Protein AF-A0A923XQQ5-F1 (afdb_monomer)

Foldseek 3Di:
DDDDDDDDDDDDDDDPPPPPPVPPPPCPDDPFDAKFWPDWDKPDPDPAWLFDKIKIFTDIAGPVRADKWKAKDKPAFDWPDGTDRMIITHQADPVRHGNAAKMKIKMWIGSLQWIAMWIWIWGHDPTGIDTDPTDRPRDIDNDGDPDPDDDDPPDPDPDDDDDDDDDDDDDDDDDDDDDDDDDDDDDDDDDDDDDDDDDDDDDDDDDDDDDDDDDDDDDDDDD

Secondary structure (DSSP, 8-state):
----------------------------PPPP---EEEEEEEE--SS-BTTPPEEEEEEEE-TT-PPPEEEEEESSSEES-S-SSEEEEESB-TTS-B--EEEEEEEEEESSS-EEEEEEEEEE-SSBEEEPPPEEEEEEE------------------------PPP-----PPPP-PPPP----PPPPP------PPPP----------------------

Sequence (223 aa):
MIKKLSASVLLLVSSISLFSCDAVRETFGVANRAPVIASFDYNPKSGITKNDIITFSVVATDPEGKALQYNWASTRGLLTGNTGSTVSWRPTKNDNSLDLGLSNISVIVSDGVMTSTASVNILVNTDNISISPLVTNPSPSTSPIISIFTSPTPVAIISASSTPVATPTASPTSLPTVTPTPTVSLIPTPSATPTVSISPSSSPTPSASPSSSPSPAVITTHQ

Mean predicted aligned error: 20.58 Å

pLDDT: mean 71.08, std 22.34, range [36.72, 98.38]

Nearest PDB structures (foldseek):
  6jcs-assembly1_R  TM=4.637E-01  e=8.4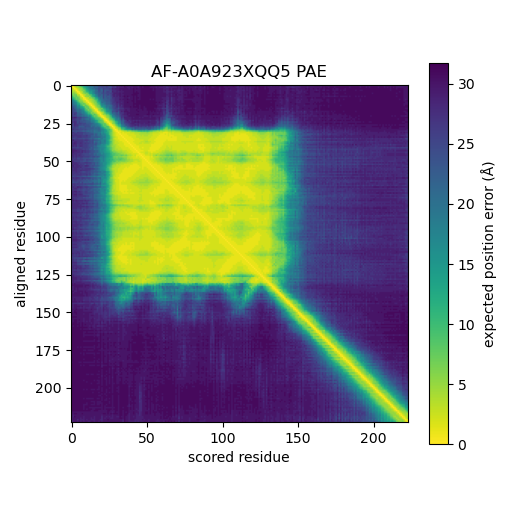62E-02  Homo sapiens
  4pn1-assembly3_A  TM=1.988E-01  e=6.438E+00  Schizosaccharomyces pombe

Solvent-accessible surface area (backbone atoms only — not comparable to full-atom values): 15312 Å² total; per-residue (Å²): 138,88,83,89,83,85,89,85,90,83,90,81,82,86,78,85,77,68,78,69,74,79,67,78,72,74,73,74,69,76,76,88,67,44,33,44,74,79,44,78,51,64,39,74,88,66,91,48,38,58,84,46,68,39,37,38,38,51,44,69,49,38,88,86,67,52,68,75,46,41,44,47,49,54,79,49,36,40,62,80,57,40,52,60,57,53,42,41,36,33,46,25,47,96,86,68,46,78,44,75,39,83,23,46,42,35,37,40,36,26,55,86,74,37,26,24,45,40,40,36,46,34,40,33,47,95,62,38,48,48,70,52,81,74,49,73,48,91,60,67,50,85,69,80,80,80,84,80,83,71,80,85,71,84,76,85,75,87,74,88,85,81,83,90,77,91,79,85,80,91,79,87,82,82,78,83,79,81,75,83,77,85,80,80,80,81,76,83,75,84,80,80,77,85,78,84,80,83,80,88,86,80,87,87,83,90,84,88,79,91,82,90,80,92,83,89,81,90,83,90,80,89,132

Structure (mmCIF, N/CA/C/O backbone):
data_AF-A0A923XQQ5-F1
#
_entry.id   AF-A0A923XQQ5-F1
#
loop_
_atom_site.group_PDB
_atom_site.id
_atom_site.type_symbol
_atom_site.label_atom_id
_atom_site.label_alt_id
_atom_site.label_comp_id
_atom_site.label_asym_id
_atom_site.label_entity_id
_atom_site.label_seq_id
_atom_site.pdbx_PDB_ins_code
_atom_site.Cartn_x
_atom_site.Cartn_y
_atom_site.Cartn_z
_atom_site.occupancy
_atom_site.B_iso_or_equiv
_atom_site.auth_seq_id
_atom_site.auth_comp_id
_atom_site.auth_asym_id
_atom_site.auth_atom_id
_atom_site.pdbx_PDB_model_num
ATOM 1 N N . MET A 1 1 ? -34.559 9.036 94.769 1.00 39.94 1 MET A N 1
ATOM 2 C CA . MET A 1 1 ? -33.197 9.590 94.943 1.00 39.94 1 MET A CA 1
ATOM 3 C C . MET A 1 1 ? -32.541 9.710 93.577 1.00 39.94 1 MET A C 1
ATOM 5 O O . MET A 1 1 ? -32.365 8.703 92.911 1.00 39.94 1 MET A O 1
ATOM 9 N N . ILE A 1 2 ? -32.249 10.937 93.150 1.00 39.47 2 ILE A N 1
ATOM 10 C CA . ILE A 1 2 ? -31.528 11.274 91.914 1.00 39.47 2 ILE A CA 1
ATOM 11 C C . ILE A 1 2 ? -30.052 11.470 92.281 1.00 39.47 2 ILE A C 1
ATOM 13 O O . ILE A 1 2 ? -29.777 12.195 93.236 1.00 39.47 2 ILE A O 1
ATOM 17 N N . LYS A 1 3 ? -29.112 10.917 91.505 1.00 41.59 3 LYS A N 1
ATOM 18 C CA . LYS A 1 3 ? -27.771 11.505 91.336 1.00 41.59 3 LYS A CA 1
ATOM 19 C C . LYS A 1 3 ? -27.380 11.479 89.855 1.00 41.59 3 LYS A C 1
ATOM 21 O O . LYS A 1 3 ? -27.207 10.422 89.262 1.00 41.59 3 LYS A O 1
ATOM 26 N N . LYS A 1 4 ? -27.298 12.684 89.286 1.00 43.72 4 LYS A N 1
ATOM 27 C CA . LYS A 1 4 ? -26.642 13.049 88.019 1.00 43.72 4 LYS A CA 1
ATOM 28 C C . LYS A 1 4 ? -25.121 13.127 88.226 1.00 43.72 4 LYS A C 1
ATOM 30 O O . LYS A 1 4 ? -24.721 13.486 89.329 1.00 43.72 4 LYS A O 1
ATOM 35 N N . LEU A 1 5 ? -24.345 12.904 87.153 1.00 45.25 5 LEU A N 1
ATOM 36 C CA . LEU A 1 5 ? -23.166 13.669 86.653 1.00 45.25 5 LEU A CA 1
ATOM 37 C C . LEU A 1 5 ? -22.464 12.803 85.568 1.00 45.25 5 LEU A C 1
ATOM 39 O O . LEU A 1 5 ? -22.038 11.699 85.872 1.00 45.25 5 LEU A O 1
ATOM 43 N N . SER A 1 6 ? -22.609 13.097 84.263 1.00 42.50 6 SER A N 1
ATOM 44 C CA . SER A 1 6 ? -21.807 14.014 83.405 1.00 42.50 6 SER A CA 1
ATOM 45 C C . SER A 1 6 ? -20.423 13.431 83.040 1.00 42.50 6 SER A C 1
ATOM 47 O O . SER A 1 6 ? -19.569 13.339 83.906 1.00 42.50 6 SER A O 1
ATOM 49 N N . ALA A 1 7 ? -20.236 12.823 81.860 1.00 39.28 7 ALA A N 1
ATOM 50 C CA . ALA A 1 7 ? -19.858 13.383 80.542 1.00 39.28 7 ALA A CA 1
ATOM 51 C C . ALA A 1 7 ? -18.341 13.272 80.253 1.00 39.28 7 ALA A C 1
ATOM 53 O O . ALA A 1 7 ? -17.514 13.816 80.977 1.00 39.28 7 ALA A O 1
ATOM 54 N N . SER A 1 8 ? -17.974 12.604 79.156 1.00 41.47 8 SER A N 1
ATOM 55 C CA . SER A 1 8 ? -16.702 12.820 78.458 1.00 41.47 8 SER A CA 1
ATOM 56 C C . SER A 1 8 ? -16.907 12.588 76.966 1.00 41.47 8 SER A C 1
ATOM 58 O O . SER A 1 8 ? -17.281 11.506 76.527 1.00 41.47 8 SER A O 1
ATOM 60 N N . VAL A 1 9 ? -16.723 13.671 76.220 1.00 46.94 9 VAL A N 1
ATOM 61 C CA . VAL A 1 9 ? -16.723 13.750 74.762 1.00 46.94 9 VAL A CA 1
ATOM 62 C C . VAL A 1 9 ? -15.305 13.429 74.292 1.00 46.94 9 VAL A C 1
ATOM 64 O O . VAL A 1 9 ? -14.366 14.087 74.731 1.00 46.94 9 VAL A O 1
ATOM 67 N N . LEU A 1 10 ? -15.144 12.474 73.376 1.00 45.06 10 LEU A N 1
ATOM 68 C CA . LEU A 1 10 ? -13.973 12.410 72.500 1.00 45.06 10 LEU A CA 1
ATOM 69 C C . LEU A 1 10 ? -14.448 12.077 71.081 1.00 45.06 10 LEU A C 1
ATOM 71 O O . LEU A 1 10 ? -15.127 11.081 70.851 1.00 45.06 10 LEU A O 1
ATOM 75 N N . LEU A 1 11 ? -14.147 12.984 70.159 1.00 48.09 11 LEU A N 1
ATOM 76 C CA . LEU A 1 11 ? -14.603 13.019 68.776 1.00 48.09 11 LEU A CA 1
ATOM 77 C C . LEU A 1 11 ? -13.569 12.297 67.901 1.00 48.09 11 LEU A C 1
ATOM 79 O O . LEU A 1 11 ? -12.404 12.687 67.899 1.00 48.09 11 LEU A O 1
ATOM 83 N N . LEU A 1 12 ? -13.982 11.273 67.149 1.00 48.09 12 LEU A N 1
ATOM 84 C CA . LEU A 1 12 ? -13.199 10.728 66.039 1.00 48.09 12 LEU A CA 1
ATOM 85 C C . LEU A 1 12 ? -14.106 10.512 64.826 1.00 48.09 12 LEU A C 1
ATOM 87 O O . LEU A 1 12 ? -15.221 10.005 64.902 1.00 48.09 12 LEU A O 1
ATOM 91 N N . VAL A 1 13 ? -13.596 11.050 63.734 1.00 48.22 13 VAL A N 1
ATOM 92 C CA . VAL A 1 13 ? -14.207 11.366 62.453 1.00 48.22 13 VAL A CA 1
ATOM 93 C C . VAL A 1 13 ? -14.484 10.113 61.619 1.00 48.22 13 VAL A C 1
ATOM 95 O O . VAL A 1 13 ? -13.747 9.138 61.688 1.00 48.22 13 VAL A O 1
ATOM 98 N N . SER A 1 14 ? -15.451 10.247 60.708 1.00 46.50 14 SER A N 1
ATOM 99 C CA . SER A 1 14 ? -15.509 9.550 59.417 1.00 46.50 14 SER A CA 1
ATOM 100 C C . SER A 1 14 ? -15.831 8.052 59.416 1.00 46.50 14 SER A C 1
ATOM 102 O O . SER A 1 14 ? -14.956 7.194 59.454 1.00 46.50 14 SER A O 1
ATOM 104 N N . SER A 1 15 ? -17.097 7.744 59.148 1.00 51.66 15 SER A N 1
ATOM 105 C CA . SER A 1 15 ? -17.469 6.653 58.241 1.00 51.66 15 SER A CA 1
ATOM 106 C C . SER A 1 15 ? -18.822 6.983 57.636 1.00 51.66 15 SER A C 1
ATOM 108 O O . SER A 1 15 ? -19.873 6.549 58.099 1.00 51.66 15 SER A O 1
ATOM 110 N N . ILE A 1 16 ? -18.773 7.822 56.610 1.00 52.34 16 ILE A N 1
ATOM 111 C CA . ILE A 1 16 ? -19.819 7.943 55.608 1.00 52.34 16 ILE A CA 1
ATOM 112 C C . ILE A 1 16 ? -20.128 6.518 55.113 1.00 52.34 16 ILE A C 1
ATOM 114 O O . ILE A 1 16 ? -19.408 5.980 54.278 1.00 52.34 16 ILE A O 1
ATOM 118 N N . SER A 1 17 ? -21.181 5.882 55.628 1.00 53.16 17 SER A N 1
ATOM 119 C CA . SER A 1 17 ? -21.870 4.852 54.851 1.00 53.16 17 SER A CA 1
ATOM 120 C C . SER A 1 17 ? -22.719 5.601 53.842 1.00 53.16 17 SER A C 1
ATOM 122 O O . SER A 1 17 ? -23.917 5.808 54.027 1.00 53.16 17 SER A O 1
ATOM 124 N N . LEU A 1 18 ? -22.056 6.055 52.773 1.00 50.12 18 LEU A N 1
ATOM 125 C CA . LEU A 1 18 ? -22.719 6.136 51.486 1.00 50.12 18 LEU A CA 1
ATOM 126 C C . LEU A 1 18 ? -23.266 4.731 51.284 1.00 50.12 18 LEU A C 1
ATOM 128 O O . LEU A 1 18 ? -22.510 3.787 51.062 1.00 50.12 18 LEU A O 1
ATOM 132 N N . PHE A 1 19 ? -24.580 4.589 51.426 1.00 54.19 19 PHE A N 1
ATOM 133 C CA . PHE A 1 19 ? -25.292 3.603 50.647 1.00 54.19 19 PHE A CA 1
ATOM 134 C C . PHE A 1 19 ? -24.893 3.908 49.208 1.00 54.19 19 PHE A C 1
ATOM 136 O O . PHE A 1 19 ? -25.449 4.805 48.574 1.00 54.19 19 PHE A O 1
ATOM 143 N N . SER A 1 20 ? -23.835 3.247 48.736 1.00 52.62 20 SER A N 1
ATOM 144 C CA . SER A 1 20 ? -23.596 3.124 47.318 1.00 52.62 20 SER A CA 1
ATOM 145 C C . SER A 1 20 ? -24.893 2.541 46.801 1.00 52.62 20 SER A C 1
ATOM 147 O O . SER A 1 20 ? -25.251 1.409 47.120 1.00 52.62 20 SER A O 1
ATOM 149 N N . CYS A 1 21 ? -25.648 3.375 46.092 1.00 51.75 21 CYS A N 1
ATOM 150 C CA . CYS A 1 21 ? -26.565 2.896 45.090 1.00 51.75 21 CYS A CA 1
ATOM 151 C C . CYS A 1 21 ? -25.700 1.975 44.237 1.00 51.75 21 CYS A C 1
ATOM 153 O O . CYS A 1 21 ? -24.852 2.457 43.483 1.00 51.75 21 CYS A O 1
ATOM 155 N N . ASP A 1 22 ? -25.806 0.668 44.468 1.00 58.47 22 ASP A N 1
ATOM 156 C CA . ASP A 1 22 ? -25.251 -0.333 43.578 1.00 58.47 22 ASP A CA 1
ATOM 157 C C . ASP A 1 22 ? -26.113 -0.248 42.323 1.00 58.47 22 ASP A C 1
ATOM 159 O O . ASP A 1 22 ? -27.068 -0.992 42.104 1.00 58.47 22 ASP A O 1
ATOM 163 N N . ALA A 1 23 ? -25.871 0.822 41.567 1.00 55.72 23 ALA A N 1
ATOM 164 C CA . ALA A 1 23 ? -26.359 0.976 40.232 1.00 55.72 23 ALA A CA 1
ATOM 165 C C . ALA A 1 23 ? -25.689 -0.164 39.490 1.00 55.72 23 ALA A C 1
ATOM 167 O O . ALA A 1 23 ? -24.501 -0.085 39.169 1.00 55.72 23 ALA A O 1
ATOM 168 N N . VAL A 1 24 ? -26.458 -1.231 39.278 1.00 50.41 24 VAL A N 1
ATOM 169 C CA . VAL A 1 24 ? -26.181 -2.247 38.276 1.00 50.41 24 VAL A CA 1
ATOM 170 C C . VAL A 1 24 ? -25.837 -1.469 37.015 1.00 50.41 24 VAL A C 1
ATOM 172 O O . VAL A 1 24 ? -26.706 -0.929 36.328 1.00 50.41 24 VAL A O 1
ATOM 175 N N . ARG A 1 25 ? -24.538 -1.305 36.762 1.00 51.34 25 ARG A N 1
ATOM 176 C CA . ARG A 1 25 ? -24.034 -0.812 35.495 1.00 51.34 25 ARG A CA 1
ATOM 177 C C . ARG A 1 25 ? -24.288 -1.957 34.535 1.00 51.34 25 ARG A C 1
ATOM 179 O O . ARG A 1 25 ? -23.404 -2.773 34.291 1.00 51.34 25 ARG A O 1
ATOM 186 N N . GLU A 1 26 ? -25.516 -2.020 34.027 1.00 49.31 26 GLU A N 1
ATOM 187 C CA . GLU A 1 26 ? -25.795 -2.544 32.698 1.00 49.31 26 GLU A CA 1
ATOM 188 C C . GLU A 1 26 ? -24.743 -1.897 31.808 1.00 49.31 26 GLU A C 1
ATOM 190 O O . GLU A 1 26 ? -24.802 -0.707 31.483 1.00 49.31 26 GLU A O 1
ATOM 195 N N . THR A 1 27 ? -23.673 -2.644 31.549 1.00 51.94 27 THR A N 1
ATOM 196 C CA . THR A 1 27 ? -22.639 -2.201 30.637 1.00 51.94 27 THR A CA 1
ATOM 197 C C . THR A 1 27 ? -23.303 -2.377 29.291 1.00 51.94 27 THR A C 1
ATOM 199 O O . THR A 1 27 ? -23.175 -3.426 28.670 1.00 51.94 27 THR A O 1
ATOM 202 N N . PHE A 1 28 ? -24.100 -1.387 28.884 1.00 56.47 28 PHE A N 1
ATOM 203 C CA . PHE A 1 28 ? -24.438 -1.201 27.487 1.00 56.47 28 PHE A CA 1
ATOM 204 C C . PHE A 1 28 ? -23.087 -1.156 26.786 1.00 56.47 28 PHE A C 1
ATOM 206 O O . PHE A 1 28 ? -22.363 -0.164 26.883 1.00 56.47 28 PHE A O 1
ATOM 213 N N . GLY A 1 29 ? -22.685 -2.299 26.227 1.00 67.75 29 GLY A N 1
ATOM 214 C CA . GLY A 1 29 ? -21.412 -2.430 25.549 1.00 67.75 29 GLY A CA 1
ATOM 215 C C . GLY A 1 29 ? -21.363 -1.320 24.519 1.00 67.75 29 GLY A C 1
ATOM 216 O O . GLY A 1 29 ? -22.320 -1.140 23.764 1.00 67.75 29 GLY A O 1
ATOM 217 N N . VAL A 1 30 ? -20.295 -0.524 24.537 1.00 79.25 30 VAL A N 1
ATOM 218 C CA . VAL A 1 30 ? -20.071 0.438 23.463 1.00 79.25 30 VAL A CA 1
ATOM 219 C C . VAL A 1 30 ? -20.138 -0.360 22.165 1.00 79.25 30 VAL A C 1
ATOM 221 O O . VAL A 1 30 ? -19.444 -1.368 22.027 1.00 79.25 30 VAL A O 1
ATOM 224 N N . ALA A 1 31 ? -21.043 0.033 21.267 1.00 89.12 31 ALA A N 1
ATOM 225 C CA . ALA A 1 31 ? -21.184 -0.639 19.987 1.00 89.12 31 ALA A CA 1
ATOM 226 C C . ALA A 1 31 ? -19.829 -0.616 19.274 1.00 89.12 31 ALA A C 1
ATOM 228 O O . ALA A 1 31 ? -19.208 0.446 19.181 1.00 89.12 31 ALA A O 1
ATOM 229 N N . ASN A 1 32 ? -19.392 -1.786 18.803 1.00 91.00 32 ASN A N 1
ATOM 230 C CA . ASN A 1 32 ? -18.121 -1.939 18.106 1.00 91.00 32 ASN A CA 1
ATOM 231 C C . ASN A 1 32 ? -18.058 -0.980 16.913 1.00 91.00 32 ASN A C 1
ATOM 233 O O . ASN A 1 32 ? -19.039 -0.863 16.170 1.00 91.00 32 ASN A O 1
ATOM 237 N N . ARG A 1 33 ? -16.924 -0.305 16.725 1.00 93.00 33 ARG A N 1
ATOM 238 C CA . ARG A 1 33 ? -16.688 0.565 15.571 1.00 93.00 33 ARG A CA 1
ATOM 239 C C . ARG A 1 33 ? -15.630 -0.053 14.672 1.00 93.00 33 ARG A C 1
ATOM 241 O O . ARG A 1 33 ? -14.788 -0.806 15.122 1.00 93.00 33 ARG A O 1
ATOM 248 N N . ALA A 1 34 ? -15.679 0.282 13.385 1.00 93.12 34 ALA A N 1
ATOM 249 C CA . ALA A 1 34 ? -14.652 -0.171 12.462 1.00 93.12 34 ALA A CA 1
ATOM 250 C C . ALA A 1 34 ? -13.280 0.432 12.818 1.00 93.12 34 ALA A C 1
ATOM 252 O O . ALA A 1 34 ? -13.223 1.581 13.280 1.00 93.12 34 ALA A O 1
ATOM 253 N N . PRO A 1 35 ? -12.181 -0.275 12.496 1.00 96.12 35 PRO A N 1
ATOM 254 C CA . PRO A 1 35 ? -10.840 0.288 12.563 1.00 96.12 35 PRO A CA 1
ATOM 255 C C . PRO A 1 35 ? -10.720 1.597 11.778 1.00 96.12 35 PRO A C 1
ATOM 257 O O . PRO A 1 35 ? -11.326 1.759 10.722 1.00 96.12 35 PRO A O 1
ATOM 260 N N . VAL A 1 36 ? -9.886 2.524 12.229 1.00 94.88 36 VAL A N 1
ATOM 261 C CA . VAL A 1 36 ? -9.609 3.794 11.554 1.00 94.88 36 VAL A CA 1
ATOM 262 C C . VAL A 1 36 ? -8.230 3.728 10.914 1.00 94.88 36 VAL A C 1
ATOM 264 O O . VAL A 1 36 ? -7.230 3.571 11.609 1.00 94.88 36 VAL A O 1
ATOM 267 N N . ILE A 1 37 ? -8.162 3.875 9.590 1.00 94.50 37 ILE A N 1
ATOM 268 C CA . ILE A 1 37 ? -6.893 4.004 8.861 1.00 94.50 37 ILE A CA 1
ATOM 269 C C . ILE A 1 37 ? -6.452 5.470 8.929 1.00 94.50 37 ILE A C 1
ATOM 271 O O . ILE A 1 37 ? -7.033 6.329 8.269 1.00 94.50 37 ILE A O 1
ATOM 275 N N . ALA A 1 38 ? -5.432 5.751 9.737 1.00 92.31 38 ALA A N 1
ATOM 276 C CA . ALA A 1 38 ? -4.858 7.084 9.907 1.00 92.31 38 ALA A CA 1
ATOM 277 C C . ALA A 1 38 ? -3.932 7.468 8.744 1.00 92.31 38 ALA A C 1
ATOM 279 O O . ALA A 1 38 ? -3.897 8.628 8.338 1.00 92.31 38 ALA A O 1
ATOM 280 N N . SER A 1 39 ? -3.193 6.503 8.190 1.00 92.19 39 SER A N 1
ATOM 281 C CA . SER A 1 39 ? -2.410 6.711 6.973 1.00 92.19 39 SER A CA 1
ATOM 282 C C . SER A 1 39 ? -2.300 5.441 6.137 1.00 92.19 39 SER A C 1
ATOM 284 O O . SER A 1 39 ? -2.299 4.323 6.654 1.00 92.19 39 SER A O 1
ATOM 286 N N . PHE A 1 40 ? -2.187 5.641 4.829 1.00 92.62 40 PHE A N 1
ATOM 287 C CA . PHE A 1 40 ? -1.746 4.644 3.865 1.00 92.62 40 PHE A CA 1
ATOM 288 C C . PHE A 1 40 ? -0.654 5.322 3.044 1.00 92.62 40 PHE A C 1
ATOM 290 O O . PHE A 1 40 ? -0.901 6.349 2.416 1.00 92.62 40 PHE A O 1
ATOM 297 N N . ASP A 1 41 ? 0.561 4.803 3.092 1.00 93.62 41 ASP A N 1
ATOM 298 C CA . ASP A 1 41 ? 1.730 5.437 2.499 1.00 93.62 41 ASP A CA 1
ATOM 299 C C . ASP A 1 41 ? 2.518 4.445 1.640 1.00 93.62 41 ASP A C 1
ATOM 301 O O . ASP A 1 41 ? 2.259 3.240 1.639 1.00 93.62 41 ASP A O 1
ATOM 305 N N . TYR A 1 42 ? 3.454 4.965 0.851 1.00 94.88 42 TYR A N 1
ATOM 306 C CA . TYR A 1 42 ? 4.308 4.151 -0.002 1.00 94.88 42 TYR A CA 1
ATOM 307 C C . TYR A 1 42 ? 5.657 4.810 -0.272 1.00 94.88 42 TYR A C 1
ATOM 309 O O . TYR A 1 42 ? 5.753 6.034 -0.335 1.00 94.88 42 TYR A O 1
ATOM 317 N N . ASN A 1 43 ? 6.685 4.007 -0.512 1.00 94.44 43 ASN A N 1
ATOM 318 C CA . ASN A 1 43 ? 8.021 4.471 -0.873 1.00 94.44 43 ASN A CA 1
ATOM 319 C C . ASN A 1 43 ? 8.632 3.535 -1.928 1.00 94.44 43 ASN A C 1
ATOM 321 O O . ASN A 1 43 ? 8.498 2.319 -1.765 1.00 94.44 43 ASN A O 1
ATOM 325 N N . PRO A 1 44 ? 9.328 4.043 -2.965 1.00 94.44 44 PRO A N 1
ATOM 326 C CA . PRO A 1 44 ? 9.668 5.448 -3.260 1.00 94.44 44 PRO A CA 1
ATOM 327 C C . PRO A 1 44 ? 8.499 6.316 -3.762 1.00 94.44 44 PRO A C 1
ATOM 329 O O . PRO A 1 44 ? 7.477 5.800 -4.204 1.00 94.44 44 PRO A O 1
ATOM 332 N N . LYS A 1 45 ? 8.646 7.650 -3.685 1.00 88.62 45 LYS A N 1
ATOM 333 C CA . LYS A 1 45 ? 7.633 8.632 -4.140 1.00 88.62 45 LYS A CA 1
ATOM 334 C C . LYS A 1 45 ? 7.844 9.170 -5.552 1.00 88.62 45 LYS A C 1
ATOM 336 O O . LYS A 1 45 ? 6.891 9.635 -6.171 1.00 88.62 45 LYS A O 1
ATOM 341 N N . SER A 1 46 ? 9.071 9.138 -6.051 1.00 88.25 46 SER A N 1
ATOM 342 C CA . SER A 1 46 ? 9.450 9.718 -7.337 1.00 88.25 46 SER A CA 1
ATOM 343 C C . SER A 1 46 ? 10.525 8.872 -8.007 1.00 88.25 46 SER A C 1
ATOM 345 O O . SER A 1 46 ? 11.164 8.045 -7.361 1.00 88.25 46 SER A O 1
ATOM 347 N N . GLY A 1 47 ? 10.694 9.063 -9.319 1.00 87.88 47 GLY A N 1
ATOM 348 C CA . GLY A 1 47 ? 11.706 8.343 -10.095 1.00 87.88 47 GLY A CA 1
ATOM 349 C C . GLY A 1 47 ? 11.472 6.834 -10.178 1.00 87.88 47 GLY A C 1
ATOM 350 O O . GLY A 1 47 ? 12.422 6.098 -10.399 1.00 87.88 47 GLY A O 1
ATOM 351 N N . ILE A 1 48 ? 10.229 6.383 -9.986 1.00 92.81 48 ILE A N 1
ATOM 352 C CA . ILE A 1 48 ? 9.892 4.961 -9.924 1.00 92.81 48 ILE A CA 1
ATOM 353 C C . ILE A 1 48 ? 9.962 4.348 -11.325 1.00 92.81 48 ILE A C 1
ATOM 355 O O . ILE A 1 48 ? 9.276 4.775 -12.261 1.00 92.81 48 ILE A O 1
ATOM 359 N N . THR A 1 49 ? 10.780 3.317 -11.447 1.00 92.25 49 THR A N 1
ATOM 360 C CA . THR A 1 49 ? 11.031 2.551 -12.662 1.00 92.25 49 THR A CA 1
ATOM 361 C C . THR A 1 49 ? 10.416 1.158 -12.574 1.00 92.25 49 THR A C 1
ATOM 363 O O . THR A 1 49 ? 10.002 0.682 -11.517 1.00 92.25 49 THR A O 1
ATOM 366 N N . LYS A 1 50 ? 10.393 0.461 -13.710 1.00 87.81 50 LYS A N 1
ATOM 367 C CA . LYS A 1 50 ? 9.854 -0.902 -13.838 1.00 87.81 50 LYS A CA 1
ATOM 368 C C . LYS A 1 50 ? 10.555 -1.977 -12.999 1.00 87.81 50 LYS A C 1
ATOM 370 O O . LYS A 1 50 ? 10.037 -3.082 -12.894 1.00 87.81 50 LYS A O 1
ATOM 375 N N . ASN A 1 51 ? 11.734 -1.683 -12.458 1.00 89.56 51 ASN A N 1
ATOM 376 C CA . ASN A 1 51 ? 12.526 -2.637 -11.683 1.00 89.56 51 ASN A CA 1
ATOM 377 C C . ASN A 1 51 ? 12.449 -2.376 -10.174 1.00 89.56 51 ASN A C 1
ATOM 379 O O . ASN A 1 51 ? 12.988 -3.163 -9.396 1.00 89.56 51 ASN A O 1
ATOM 383 N N . ASP A 1 52 ? 11.803 -1.286 -9.761 1.00 94.19 52 ASP A N 1
ATOM 384 C CA . ASP A 1 52 ? 11.769 -0.895 -8.361 1.00 94.19 52 ASP A CA 1
ATOM 385 C C . ASP A 1 52 ? 10.768 -1.730 -7.562 1.00 94.19 52 ASP A C 1
ATOM 387 O O . ASP A 1 52 ? 9.709 -2.144 -8.044 1.00 94.19 52 ASP A O 1
ATOM 391 N N . ILE A 1 53 ? 11.119 -1.945 -6.298 1.00 96.00 53 ILE A N 1
ATOM 392 C CA . ILE A 1 53 ? 10.218 -2.491 -5.291 1.00 96.00 53 ILE A CA 1
ATOM 393 C C . ILE A 1 53 ? 9.572 -1.310 -4.574 1.00 96.00 53 ILE A C 1
ATOM 395 O O . ILE A 1 53 ? 10.266 -0.434 -4.056 1.00 96.00 53 ILE A O 1
ATOM 399 N N . ILE A 1 54 ? 8.243 -1.305 -4.523 1.00 97.06 54 ILE A N 1
ATOM 400 C CA . ILE A 1 54 ? 7.469 -0.298 -3.801 1.00 97.06 54 ILE A CA 1
ATOM 401 C C . ILE A 1 54 ? 7.007 -0.908 -2.487 1.00 97.06 54 ILE A C 1
ATOM 403 O O . ILE A 1 54 ? 6.325 -1.930 -2.478 1.00 97.06 54 ILE A O 1
ATOM 407 N N . THR A 1 55 ? 7.351 -0.277 -1.374 1.00 97.56 55 THR A N 1
ATOM 408 C CA . THR A 1 55 ? 6.872 -0.678 -0.051 1.00 97.56 55 THR A CA 1
ATOM 409 C C . THR A 1 55 ? 5.672 0.168 0.326 1.00 97.56 55 THR A C 1
ATOM 411 O O . THR A 1 55 ? 5.784 1.390 0.364 1.00 97.56 55 THR A O 1
ATOM 414 N N . PHE A 1 56 ? 4.551 -0.484 0.618 1.00 97.12 56 PHE A N 1
ATOM 415 C CA . PHE A 1 56 ? 3.326 0.110 1.142 1.00 97.12 56 PHE A CA 1
ATOM 416 C C . PHE A 1 56 ? 3.262 -0.070 2.652 1.00 97.12 56 PHE A C 1
ATOM 418 O O . PHE A 1 56 ? 3.618 -1.134 3.157 1.00 97.12 56 PHE A O 1
ATOM 425 N N . SER A 1 57 ? 2.785 0.947 3.363 1.00 96.38 57 SER A N 1
ATOM 426 C CA . SER A 1 57 ? 2.597 0.910 4.812 1.00 96.38 57 SER A CA 1
ATOM 427 C C . SER A 1 57 ? 1.259 1.517 5.220 1.00 96.38 57 SER A C 1
ATOM 429 O O . SER A 1 57 ? 0.729 2.410 4.562 1.00 96.38 57 SER A O 1
ATOM 431 N N . VAL A 1 58 ? 0.700 1.013 6.316 1.00 96.25 58 VAL A N 1
ATOM 432 C CA . VAL A 1 58 ? -0.575 1.456 6.883 1.00 96.25 58 VAL A CA 1
ATOM 433 C C . VAL A 1 58 ? -0.405 1.719 8.365 1.00 96.25 58 VAL A C 1
ATOM 435 O O . VAL A 1 58 ? 0.155 0.898 9.092 1.00 96.25 58 VAL A O 1
ATOM 438 N N . VAL A 1 59 ? -0.954 2.837 8.825 1.00 96.00 59 VAL A N 1
ATOM 439 C CA . VAL A 1 59 ? -1.160 3.109 10.247 1.00 96.00 59 VAL A CA 1
ATOM 440 C C . VAL A 1 59 ? -2.656 3.086 10.504 1.00 96.00 59 VAL A C 1
ATOM 442 O O . VAL A 1 59 ? -3.396 3.875 9.916 1.00 96.00 59 VAL A O 1
ATOM 445 N N . ALA A 1 60 ? -3.104 2.185 11.374 1.00 95.62 60 ALA A N 1
ATOM 446 C CA . ALA A 1 60 ? -4.504 2.059 11.745 1.00 95.62 60 ALA A CA 1
ATOM 447 C C . ALA A 1 60 ? -4.671 1.807 13.246 1.00 95.62 60 ALA A C 1
ATOM 449 O O . ALA A 1 60 ? -3.778 1.262 13.898 1.00 95.62 60 ALA A O 1
ATOM 450 N N . THR A 1 61 ? -5.819 2.204 13.785 1.00 96.50 61 THR A N 1
ATOM 451 C CA . THR A 1 61 ? -6.193 2.002 15.189 1.00 96.50 61 THR A CA 1
ATOM 452 C C . THR A 1 61 ? -7.616 1.479 15.296 1.00 96.50 61 THR A C 1
ATOM 454 O O . THR A 1 61 ? -8.448 1.742 14.435 1.00 96.50 61 THR A O 1
ATOM 457 N N . ASP A 1 62 ? -7.901 0.741 16.361 1.00 95.94 62 ASP A N 1
ATOM 458 C CA . ASP A 1 62 ? -9.264 0.367 16.715 1.00 95.94 62 ASP A CA 1
ATOM 459 C C . ASP A 1 62 ? -9.789 1.295 17.823 1.00 95.94 62 ASP A C 1
ATOM 461 O O . ASP A 1 62 ? -9.083 1.482 18.823 1.00 95.94 62 ASP A O 1
ATOM 465 N N . PRO A 1 63 ? -10.987 1.893 17.692 1.00 93.19 63 PRO A N 1
ATOM 466 C CA . PRO A 1 63 ? -11.521 2.794 18.710 1.00 93.19 63 PRO A CA 1
ATOM 467 C C . PRO A 1 63 ? -11.785 2.134 20.073 1.00 93.19 63 PRO A C 1
ATOM 469 O O . PRO A 1 63 ? -11.805 2.832 21.088 1.00 93.19 63 PRO A O 1
ATOM 472 N N . GLU A 1 64 ? -11.989 0.818 20.106 1.00 94.25 64 GLU A N 1
ATOM 473 C CA . GLU A 1 64 ? -12.150 -0.005 21.306 1.00 94.25 64 GLU A CA 1
ATOM 474 C C . GLU A 1 64 ? -10.830 -0.670 21.749 1.00 94.25 64 GLU A C 1
ATOM 476 O O . GLU A 1 64 ? -10.799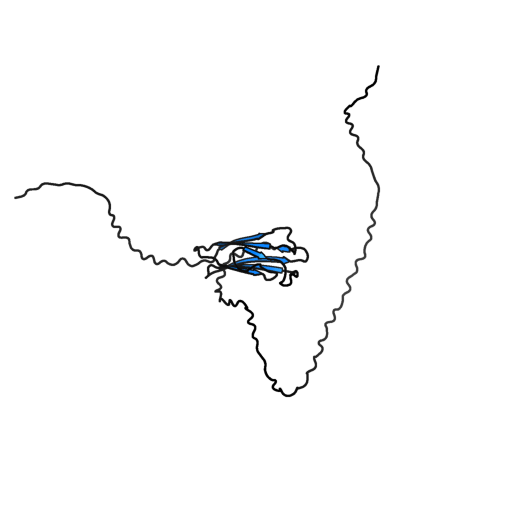 -1.383 22.756 1.00 94.25 64 GLU A O 1
ATOM 481 N N . GLY A 1 65 ? -9.730 -0.433 21.028 1.00 94.06 65 GLY A N 1
ATOM 482 C CA . GLY A 1 65 ? -8.416 -1.011 21.306 1.00 94.06 65 GLY A CA 1
ATOM 483 C C . GLY A 1 65 ? -8.290 -2.495 20.946 1.00 94.06 65 GLY A C 1
ATOM 484 O O . GLY A 1 65 ? -7.409 -3.175 21.479 1.00 94.06 65 GLY A O 1
ATOM 485 N N . LYS A 1 66 ? -9.157 -3.026 20.075 1.00 94.75 66 LYS A N 1
ATOM 486 C CA . LYS A 1 66 ? -9.044 -4.393 19.550 1.00 94.75 66 LYS A CA 1
ATOM 487 C C . LYS A 1 66 ? -7.781 -4.574 18.708 1.00 94.75 66 LYS A C 1
ATOM 489 O O . LYS A 1 66 ? -7.266 -3.650 18.080 1.00 94.75 66 LYS A O 1
ATOM 494 N N . ALA A 1 67 ? -7.282 -5.810 18.696 1.00 96.56 67 ALA A N 1
ATOM 495 C CA . ALA A 1 67 ? -6.167 -6.189 17.840 1.00 96.56 67 ALA A CA 1
ATOM 496 C C . ALA A 1 67 ? -6.587 -6.146 16.365 1.00 96.56 67 ALA A C 1
ATOM 498 O O . ALA A 1 67 ? -7.663 -6.624 16.010 1.00 96.56 67 ALA A O 1
ATOM 499 N N . LEU A 1 68 ? -5.711 -5.610 15.513 1.00 97.62 68 LEU A N 1
ATOM 500 C CA . LEU A 1 68 ? -5.976 -5.443 14.088 1.00 97.62 68 LEU A CA 1
ATOM 501 C C . LEU A 1 68 ? -5.316 -6.536 13.246 1.00 97.62 68 LEU A C 1
ATOM 503 O O . LEU A 1 68 ? -4.161 -6.906 13.465 1.00 97.62 68 LEU A O 1
ATOM 507 N N . GLN A 1 69 ? -6.041 -6.991 12.233 1.00 98.19 69 GLN A N 1
ATOM 508 C CA . GLN A 1 69 ? -5.578 -7.888 11.183 1.00 98.19 69 GLN A CA 1
ATOM 509 C C . GLN A 1 69 ? -5.549 -7.147 9.847 1.00 98.19 69 GLN A C 1
ATOM 511 O O . GLN A 1 69 ? -6.426 -6.334 9.561 1.00 98.19 69 GLN A O 1
ATOM 516 N N . TYR A 1 70 ? -4.546 -7.451 9.027 1.00 97.88 70 TYR A N 1
ATOM 517 C CA . TYR A 1 70 ? -4.315 -6.812 7.733 1.00 97.88 70 TYR A CA 1
ATOM 518 C C . TYR A 1 70 ? -4.368 -7.866 6.636 1.00 97.88 70 TYR A C 1
ATOM 520 O O . TYR A 1 70 ? -3.746 -8.920 6.780 1.00 97.88 70 TYR A O 1
ATOM 528 N N . ASN A 1 71 ? -5.077 -7.565 5.551 1.00 97.94 71 ASN A N 1
ATOM 529 C CA . ASN A 1 71 ? -5.114 -8.393 4.355 1.00 97.94 71 ASN A CA 1
ATOM 530 C C . ASN A 1 71 ? -4.851 -7.538 3.113 1.00 97.94 71 ASN A C 1
ATOM 532 O O . ASN A 1 71 ? -5.687 -6.715 2.737 1.00 97.94 71 ASN A O 1
ATOM 536 N N . TRP A 1 72 ? -3.688 -7.724 2.500 1.00 98.38 72 TRP A N 1
ATOM 537 C CA . TRP A 1 72 ? -3.261 -7.011 1.302 1.00 98.38 72 TRP A CA 1
ATOM 538 C C . TRP A 1 72 ? -3.589 -7.790 0.033 1.00 98.38 72 TRP A C 1
ATOM 540 O O . TRP A 1 72 ? -3.454 -9.013 -0.015 1.00 98.38 72 TRP A O 1
ATOM 550 N N . ALA A 1 73 ? -3.950 -7.065 -1.020 1.00 97.69 73 ALA A N 1
ATOM 551 C CA . ALA A 1 73 ? -4.175 -7.622 -2.344 1.00 97.69 73 ALA A CA 1
ATOM 552 C C . ALA A 1 73 ? -3.649 -6.688 -3.439 1.00 97.69 73 ALA A C 1
ATOM 554 O O . ALA A 1 73 ? -3.676 -5.463 -3.311 1.00 97.69 73 ALA A O 1
ATOM 555 N N . SER A 1 74 ? -3.197 -7.286 -4.541 1.00 97.62 74 SER A N 1
ATOM 556 C CA . SER A 1 74 ? -2.818 -6.586 -5.766 1.00 97.62 74 SER A CA 1
ATOM 557 C C . SER A 1 74 ? -3.504 -7.233 -6.960 1.00 97.62 74 SER A C 1
ATOM 559 O O . SER A 1 74 ? -3.447 -8.454 -7.102 1.00 97.62 74 SER A O 1
ATOM 561 N N . THR A 1 75 ? -4.121 -6.446 -7.843 1.00 97.62 75 THR A N 1
ATOM 562 C CA . THR A 1 75 ? -4.718 -7.009 -9.070 1.00 97.62 75 THR A CA 1
ATOM 563 C C . THR A 1 75 ? -3.663 -7.447 -10.081 1.00 97.62 75 THR A C 1
ATOM 565 O O . THR A 1 75 ? -3.928 -8.324 -10.901 1.00 97.62 75 THR A O 1
ATOM 568 N N . ARG A 1 76 ? -2.476 -6.828 -10.034 1.00 96.81 76 ARG A N 1
ATOM 569 C CA . ARG A 1 76 ? -1.330 -7.098 -10.911 1.00 96.81 76 ARG A CA 1
ATOM 570 C C . ARG A 1 76 ? -0.018 -6.924 -10.164 1.00 96.81 76 ARG A C 1
ATOM 572 O O . ARG A 1 76 ? 0.039 -6.202 -9.162 1.00 96.81 76 ARG A O 1
ATOM 579 N N . GLY A 1 77 ? 1.043 -7.521 -10.690 1.00 96.69 77 GLY A N 1
ATOM 580 C CA . GLY A 1 77 ? 2.321 -7.608 -9.990 1.00 96.69 77 GLY A CA 1
ATOM 581 C C . GLY A 1 77 ? 2.269 -8.562 -8.792 1.00 96.69 77 GLY A C 1
ATOM 582 O O . GLY A 1 77 ? 1.287 -9.276 -8.583 1.00 96.69 77 GLY A O 1
ATOM 583 N N . LEU A 1 78 ? 3.336 -8.572 -7.996 1.00 97.44 78 LEU A N 1
ATOM 584 C CA . LEU A 1 78 ? 3.498 -9.500 -6.878 1.00 97.44 78 LEU A CA 1
ATOM 585 C C . LEU A 1 78 ? 3.770 -8.771 -5.572 1.00 97.44 78 LEU A C 1
ATOM 587 O O . LEU A 1 78 ? 4.669 -7.934 -5.500 1.00 97.44 78 LEU A O 1
ATOM 591 N N . LEU A 1 79 ? 3.036 -9.165 -4.534 1.00 97.81 79 LEU A N 1
ATOM 592 C CA . LEU A 1 79 ? 3.292 -8.783 -3.151 1.00 97.81 79 LEU A CA 1
ATOM 593 C C . LEU A 1 79 ? 4.249 -9.779 -2.479 1.00 97.81 79 LEU A C 1
ATOM 595 O O . LEU A 1 79 ? 4.225 -10.973 -2.772 1.00 97.81 79 LEU A O 1
ATOM 599 N N . THR A 1 80 ? 5.069 -9.306 -1.540 1.00 94.44 80 THR A N 1
ATOM 600 C CA . THR A 1 80 ? 5.941 -10.161 -0.711 1.00 94.44 80 THR A CA 1
ATOM 601 C C . THR A 1 80 ? 5.178 -10.964 0.341 1.00 94.44 80 THR A C 1
ATOM 603 O O . THR A 1 80 ? 5.725 -11.900 0.915 1.00 94.44 80 THR A O 1
ATOM 606 N N . GLY A 1 81 ? 3.928 -10.595 0.604 1.00 95.12 81 GLY A N 1
ATOM 607 C CA . GLY A 1 81 ? 3.027 -11.239 1.548 1.00 95.12 81 GLY A CA 1
ATOM 608 C C . GLY A 1 81 ? 1.651 -10.584 1.490 1.00 95.12 81 GLY A C 1
ATOM 609 O O . GLY A 1 81 ? 1.416 -9.694 0.678 1.00 95.12 81 GLY A O 1
ATOM 610 N N . ASN A 1 82 ? 0.740 -11.019 2.351 1.00 96.06 82 ASN A N 1
ATOM 611 C CA . ASN A 1 82 ? -0.611 -10.465 2.431 1.00 96.06 82 ASN A CA 1
ATOM 612 C C . ASN A 1 82 ? -0.993 -9.988 3.838 1.00 96.06 82 ASN A C 1
ATOM 614 O O . ASN A 1 82 ? -2.106 -9.519 4.022 1.00 96.06 82 ASN A O 1
ATOM 618 N N . THR A 1 83 ? -0.095 -10.063 4.820 1.00 96.81 83 THR A N 1
ATOM 619 C CA . THR A 1 83 ? -0.368 -9.691 6.215 1.00 96.81 83 THR A CA 1
ATOM 620 C C . THR A 1 83 ? 0.610 -8.639 6.731 1.00 96.81 83 THR A C 1
ATOM 622 O O . THR A 1 83 ? 1.627 -8.348 6.104 1.00 96.81 83 THR A O 1
ATOM 625 N N . GLY A 1 84 ? 0.295 -8.076 7.899 1.00 97.44 84 GLY A N 1
ATOM 626 C CA . GLY A 1 84 ? 1.085 -7.029 8.541 1.00 97.44 84 GLY A CA 1
ATOM 627 C C . GLY A 1 84 ? 0.751 -5.621 8.045 1.00 97.44 84 GLY A C 1
ATOM 628 O O . GLY A 1 84 ? 0.071 -5.427 7.038 1.00 97.44 84 GLY A O 1
ATOM 629 N N . SER A 1 85 ? 1.236 -4.618 8.773 1.00 97.06 85 SER A N 1
ATOM 630 C CA . SER A 1 85 ? 1.021 -3.202 8.449 1.00 97.06 85 SER A CA 1
ATOM 631 C C . SER A 1 85 ? 1.851 -2.710 7.260 1.00 97.06 85 SER A C 1
ATOM 633 O O . SER A 1 85 ? 1.634 -1.594 6.798 1.00 97.06 85 SER A O 1
ATOM 635 N N . THR A 1 86 ? 2.776 -3.529 6.753 1.00 97.69 86 THR A N 1
ATOM 636 C CA . THR A 1 86 ? 3.683 -3.183 5.658 1.00 97.69 86 THR A CA 1
ATOM 637 C C . THR A 1 86 ? 3.805 -4.353 4.691 1.00 97.69 86 THR A C 1
ATOM 639 O O . THR A 1 86 ? 3.977 -5.493 5.119 1.00 97.69 86 THR A O 1
ATOM 642 N N . VAL A 1 87 ? 3.789 -4.066 3.390 1.00 98.31 87 VAL A N 1
ATOM 643 C CA . VAL A 1 87 ? 4.036 -5.045 2.326 1.00 98.31 87 VAL A CA 1
ATOM 644 C C . VAL A 1 87 ? 4.902 -4.429 1.234 1.00 98.31 87 VAL A C 1
ATOM 646 O O . VAL A 1 87 ? 4.825 -3.230 0.977 1.00 98.31 87 VAL A O 1
ATOM 649 N N . SER A 1 88 ? 5.718 -5.234 0.563 1.00 98.06 88 SER A N 1
ATOM 650 C CA . SER A 1 88 ? 6.442 -4.803 -0.630 1.00 98.06 88 SER A CA 1
ATOM 651 C C . SER A 1 88 ? 5.792 -5.377 -1.883 1.00 98.06 88 SER A C 1
ATOM 653 O O . SER A 1 88 ? 5.301 -6.503 -1.884 1.00 98.06 88 SER A O 1
ATOM 655 N N . TRP A 1 89 ? 5.805 -4.603 -2.959 1.00 98.12 89 TRP A N 1
ATOM 656 C CA . TRP A 1 89 ? 5.214 -4.935 -4.245 1.00 98.12 89 TRP A CA 1
ATOM 657 C C . TRP A 1 89 ? 6.229 -4.734 -5.366 1.00 98.12 89 TRP A C 1
ATOM 659 O O . TRP A 1 89 ? 7.015 -3.785 -5.339 1.00 98.12 89 TRP A O 1
ATOM 669 N N . ARG A 1 90 ? 6.179 -5.599 -6.378 1.00 96.88 90 ARG A N 1
ATOM 670 C CA . ARG A 1 90 ? 6.933 -5.441 -7.625 1.00 96.88 90 ARG A CA 1
ATOM 671 C C . ARG A 1 90 ? 6.016 -5.586 -8.841 1.00 96.88 90 ARG A C 1
ATOM 673 O O . ARG A 1 90 ? 5.118 -6.431 -8.817 1.00 96.88 90 ARG A O 1
ATOM 680 N N . PRO A 1 91 ? 6.268 -4.848 -9.933 1.00 96.75 91 PRO A N 1
ATOM 681 C CA . PRO A 1 91 ? 5.438 -4.858 -11.139 1.00 96.75 91 PRO A CA 1
ATOM 682 C C . PRO A 1 91 ? 5.682 -6.090 -12.030 1.00 96.75 91 PRO A C 1
ATOM 684 O O . PRO A 1 91 ? 5.596 -5.990 -13.250 1.00 96.75 91 PRO A O 1
ATOM 687 N N . THR A 1 92 ? 6.039 -7.247 -11.471 1.00 96.62 92 THR A N 1
ATOM 688 C CA . THR A 1 92 ? 6.371 -8.452 -12.246 1.00 96.62 92 THR A CA 1
ATOM 689 C C . THR A 1 92 ? 5.396 -9.584 -11.983 1.00 96.62 92 THR A C 1
ATOM 691 O O . THR A 1 92 ? 4.773 -9.635 -10.928 1.00 96.62 92 THR A O 1
ATOM 694 N N . LYS A 1 93 ? 5.276 -10.507 -12.937 1.00 96.19 93 LYS A N 1
ATOM 695 C CA . LYS A 1 93 ? 4.557 -11.774 -12.764 1.00 96.19 93 LYS A CA 1
ATOM 696 C C . LYS A 1 93 ? 5.465 -12.826 -12.110 1.00 96.19 93 LYS A C 1
ATOM 698 O O . LYS A 1 93 ? 6.644 -12.583 -11.846 1.00 96.19 93 LYS A O 1
ATOM 703 N N . ASN A 1 94 ? 4.921 -14.025 -11.886 1.00 94.25 94 ASN A N 1
ATOM 704 C CA . ASN A 1 94 ? 5.658 -15.162 -11.311 1.00 94.25 94 ASN A CA 1
ATOM 705 C C . ASN A 1 94 ? 6.837 -15.638 -12.171 1.00 94.25 94 ASN A C 1
ATOM 707 O O . ASN A 1 94 ? 7.779 -16.209 -11.637 1.00 94.25 94 ASN A O 1
ATOM 711 N N . ASP A 1 95 ? 6.796 -15.398 -13.481 1.00 95.12 95 ASP A N 1
ATOM 712 C CA . ASP A 1 95 ? 7.884 -15.701 -14.421 1.00 95.12 95 ASP A CA 1
ATOM 713 C C . ASP A 1 95 ? 8.921 -14.565 -14.532 1.00 95.12 95 ASP A C 1
ATOM 715 O O . ASP A 1 95 ? 9.747 -14.561 -15.442 1.00 95.12 95 ASP A O 1
ATOM 719 N N . ASN A 1 96 ? 8.857 -13.580 -13.631 1.00 93.19 96 ASN A N 1
ATOM 720 C CA . ASN A 1 96 ? 9.662 -12.360 -13.610 1.00 93.19 96 ASN A CA 1
ATOM 721 C C . ASN A 1 96 ? 9.469 -11.421 -14.818 1.00 93.19 96 ASN A C 1
ATOM 723 O O . ASN A 1 96 ? 10.151 -10.398 -14.895 1.00 93.19 96 ASN A O 1
ATOM 727 N N . SER A 1 97 ? 8.524 -11.690 -15.725 1.00 95.25 97 SER A N 1
ATOM 728 C CA . SER A 1 97 ? 8.169 -10.746 -16.789 1.00 95.25 97 SER A CA 1
ATOM 729 C C . SER A 1 97 ? 7.439 -9.525 -16.224 1.00 95.25 97 SER A C 1
ATOM 731 O O . SER A 1 97 ? 6.704 -9.619 -15.238 1.00 95.25 97 SER A O 1
ATOM 733 N N . LEU A 1 98 ? 7.612 -8.366 -16.863 1.00 96.19 98 LEU A N 1
ATOM 734 C CA . LEU A 1 98 ? 6.909 -7.140 -16.484 1.00 96.19 98 LEU A CA 1
ATOM 735 C C . LEU A 1 98 ? 5.388 -7.300 -16.679 1.00 96.19 98 LEU A C 1
ATOM 737 O O . LEU A 1 98 ? 4.925 -7.872 -17.673 1.00 96.19 98 LEU A O 1
ATOM 741 N N . ASP A 1 99 ? 4.599 -6.799 -15.733 1.00 97.12 99 ASP A N 1
ATOM 742 C CA . ASP A 1 99 ? 3.139 -6.867 -15.742 1.00 97.12 99 ASP A CA 1
ATOM 743 C C . ASP A 1 99 ? 2.527 -5.488 -16.043 1.00 97.12 99 ASP A C 1
ATOM 745 O O . ASP A 1 99 ? 2.215 -4.701 -15.154 1.00 97.12 99 ASP A O 1
ATOM 749 N N . LEU A 1 100 ? 2.412 -5.177 -17.339 1.00 96.25 100 LEU A N 1
ATOM 750 C CA . LEU A 1 100 ? 2.078 -3.848 -17.861 1.00 96.25 100 LEU A CA 1
ATOM 751 C C . LEU A 1 100 ? 0.603 -3.472 -17.745 1.00 96.25 100 LEU A C 1
ATOM 753 O O . LEU A 1 100 ? -0.243 -4.136 -18.341 1.00 96.25 100 LEU A O 1
ATOM 757 N N . GLY A 1 101 ? 0.303 -2.327 -17.143 1.00 95.31 101 GLY A N 1
ATOM 758 C CA . GLY A 1 101 ? -1.018 -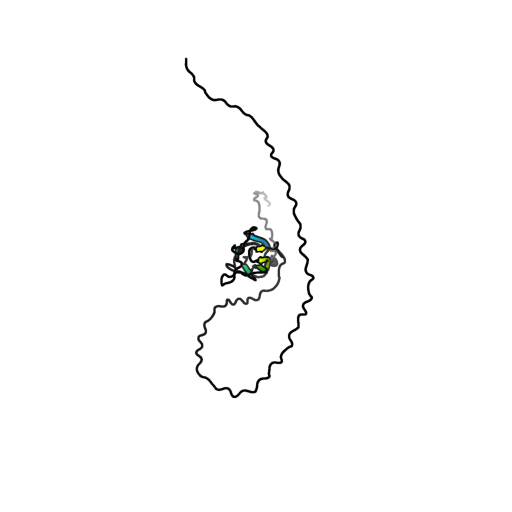1.700 -17.130 1.00 95.31 101 GLY A CA 1
ATOM 759 C C . GLY A 1 101 ? -1.457 -1.293 -15.729 1.00 95.31 101 GLY A C 1
ATOM 760 O O . GLY A 1 101 ? -0.632 -1.120 -14.835 1.00 95.31 101 GLY A O 1
ATOM 761 N N . LEU A 1 102 ? -2.764 -1.097 -15.553 1.00 95.12 102 LEU A N 1
ATOM 762 C CA . LEU A 1 102 ? -3.320 -0.607 -14.295 1.00 95.12 102 LEU A CA 1
ATOM 763 C C . LEU A 1 102 ? -3.399 -1.729 -13.247 1.00 95.12 102 LEU A C 1
ATOM 765 O O . LEU A 1 102 ? -4.093 -2.725 -13.452 1.00 95.12 102 LEU A O 1
ATOM 769 N N . SER A 1 103 ? -2.699 -1.547 -12.131 1.00 95.69 103 SER A N 1
ATOM 770 C CA . SER A 1 103 ? -2.790 -2.353 -10.915 1.00 95.69 103 SER A CA 1
ATOM 771 C C . SER A 1 103 ? -3.507 -1.570 -9.820 1.00 95.69 103 SER A C 1
ATOM 773 O O . SER A 1 103 ? -3.319 -0.361 -9.696 1.00 95.69 103 SER A O 1
ATOM 775 N N . ASN A 1 104 ? -4.301 -2.253 -9.006 1.00 95.25 104 ASN A N 1
ATOM 776 C CA . ASN A 1 104 ? -4.842 -1.716 -7.767 1.00 95.25 104 ASN A CA 1
ATOM 777 C C . ASN A 1 104 ? -4.195 -2.460 -6.601 1.00 95.25 104 ASN A C 1
ATOM 779 O O . ASN A 1 104 ? -4.282 -3.688 -6.536 1.00 95.25 104 ASN A O 1
ATOM 783 N N . ILE A 1 105 ? -3.548 -1.713 -5.708 1.00 96.44 105 ILE A N 1
ATOM 784 C CA . ILE A 1 105 ? -3.026 -2.225 -4.441 1.00 96.44 105 ILE A CA 1
ATOM 785 C C . ILE A 1 105 ? -4.007 -1.821 -3.358 1.00 96.44 105 ILE A C 1
ATOM 787 O O . ILE A 1 105 ? -4.323 -0.639 -3.226 1.00 96.44 105 ILE A O 1
ATOM 791 N N . SER A 1 106 ? -4.489 -2.793 -2.597 1.00 95.94 106 SER A N 1
ATOM 792 C CA . SER A 1 106 ? -5.503 -2.585 -1.570 1.00 95.94 106 SER A CA 1
ATOM 793 C C . SER A 1 106 ? -5.152 -3.310 -0.282 1.00 95.94 106 SER A C 1
ATOM 795 O O . SER A 1 106 ? -4.444 -4.318 -0.283 1.00 95.94 106 SER A O 1
ATOM 797 N N . VAL A 1 107 ? -5.659 -2.774 0.822 1.00 96.69 107 VAL A N 1
ATOM 798 C CA . VAL A 1 107 ? -5.566 -3.365 2.153 1.00 96.69 107 VAL A CA 1
ATOM 799 C C . VAL A 1 107 ? -6.929 -3.333 2.820 1.00 96.69 107 VAL A C 1
ATOM 801 O O . VAL A 1 107 ? -7.642 -2.328 2.754 1.00 96.69 107 VAL A O 1
ATOM 804 N N . ILE A 1 108 ? -7.266 -4.428 3.490 1.00 96.50 108 ILE A N 1
ATOM 805 C CA . ILE A 1 108 ? -8.385 -4.524 4.420 1.00 96.50 108 ILE A CA 1
ATOM 806 C C . ILE A 1 108 ? -7.799 -4.590 5.829 1.00 96.50 108 ILE A C 1
ATOM 808 O O . ILE A 1 108 ? -6.965 -5.451 6.109 1.00 96.50 108 ILE A O 1
ATOM 812 N N . VAL A 1 109 ? -8.240 -3.691 6.705 1.00 97.00 109 VAL A N 1
ATOM 813 C CA . VAL A 1 109 ? -7.908 -3.672 8.132 1.00 97.00 109 VAL A CA 1
ATOM 814 C C . VAL A 1 109 ? -9.145 -4.089 8.916 1.00 97.00 109 VAL A C 1
ATOM 816 O O . VAL A 1 109 ? -10.201 -3.482 8.749 1.00 97.00 109 VAL A O 1
ATOM 819 N N . SER A 1 110 ? -9.029 -5.117 9.756 1.00 96.38 110 SER A N 1
ATOM 820 C CA . SER A 1 110 ? -10.148 -5.683 10.517 1.00 96.38 110 SER A CA 1
ATOM 821 C C . SER A 1 110 ? -9.827 -5.833 11.998 1.00 96.38 110 SER A C 1
ATOM 823 O O . SER A 1 110 ? -8.735 -6.266 12.349 1.00 96.38 110 SER A O 1
ATOM 825 N N . ASP A 1 111 ? -10.803 -5.548 12.852 1.00 96.19 111 ASP A N 1
ATOM 826 C CA . ASP A 1 111 ? -10.822 -5.878 14.288 1.00 96.19 111 ASP A CA 1
ATOM 827 C C . ASP A 1 111 ? -11.398 -7.290 14.569 1.00 96.19 111 ASP A C 1
ATOM 829 O O . ASP A 1 111 ? -11.560 -7.693 15.721 1.00 96.19 111 ASP A O 1
ATOM 833 N N . GLY A 1 112 ? -11.724 -8.051 13.514 1.00 94.81 112 GLY A N 1
ATOM 834 C CA . GLY A 1 112 ? -12.392 -9.355 13.570 1.00 94.81 112 GLY A CA 1
ATOM 835 C C . GLY A 1 112 ? -13.917 -9.314 13.400 1.00 94.81 112 GLY A C 1
ATOM 836 O O . GLY A 1 112 ? -14.520 -10.375 13.245 1.00 94.81 112 GLY A O 1
ATOM 837 N N . VAL A 1 113 ? -14.540 -8.131 13.396 1.00 92.50 113 VAL A N 1
ATOM 838 C CA . VAL A 1 113 ? -15.997 -7.945 13.247 1.00 92.50 113 VAL A CA 1
ATOM 839 C C . VAL A 1 113 ? -16.323 -6.959 12.124 1.00 92.50 113 VAL A C 1
ATOM 841 O O . VAL A 1 113 ? -17.158 -7.244 11.268 1.00 92.50 113 VAL A O 1
ATOM 844 N N . MET A 1 114 ? -15.663 -5.806 12.112 1.00 92.00 114 MET A N 1
ATOM 845 C CA . MET A 1 114 ? -15.808 -4.731 11.139 1.00 92.00 114 MET A CA 1
ATOM 846 C C . MET A 1 114 ? -14.506 -4.530 10.357 1.00 92.00 114 MET A C 1
ATOM 848 O O . MET A 1 114 ? -13.442 -5.062 10.694 1.00 92.00 114 MET A O 1
ATOM 852 N N . THR A 1 115 ? -14.594 -3.775 9.260 1.00 95.31 115 THR A N 1
ATOM 853 C CA . THR A 1 115 ? -13.438 -3.513 8.400 1.00 95.31 115 THR A CA 1
ATOM 854 C C . THR A 1 115 ? -13.380 -2.089 7.882 1.00 95.31 115 THR A C 1
ATOM 856 O O . THR A 1 115 ? -14.407 -1.440 7.673 1.00 95.31 115 THR A O 1
ATOM 859 N N . SER A 1 116 ? -12.152 -1.660 7.606 1.00 93.69 116 SER A N 1
ATOM 860 C CA . SER A 1 116 ? -11.832 -0.463 6.838 1.00 93.69 116 SER A CA 1
ATOM 861 C C . SER A 1 116 ? -10.872 -0.806 5.712 1.00 93.69 116 SER A C 1
ATOM 863 O O . SER A 1 116 ? -10.051 -1.716 5.833 1.00 93.69 116 SER A O 1
ATOM 865 N N . THR A 1 117 ? -10.971 -0.080 4.603 1.00 94.62 117 THR A N 1
ATOM 866 C CA . THR A 1 117 ? -10.210 -0.379 3.385 1.00 94.62 117 THR A CA 1
ATOM 867 C C . THR A 1 117 ? -9.484 0.846 2.861 1.00 94.62 117 THR A C 1
ATOM 869 O O . THR A 1 117 ? -10.046 1.938 2.845 1.00 94.62 117 THR A O 1
ATOM 872 N N . ALA A 1 118 ? -8.272 0.661 2.353 1.00 92.81 118 ALA A N 1
ATOM 873 C CA . ALA A 1 118 ? -7.551 1.690 1.609 1.00 92.81 118 ALA A CA 1
ATOM 874 C C . ALA A 1 118 ? -6.975 1.094 0.325 1.00 92.81 118 ALA A C 1
ATOM 876 O O . ALA A 1 118 ? -6.674 -0.101 0.270 1.00 92.81 118 ALA A O 1
ATOM 877 N N . SER A 1 119 ? -6.855 1.912 -0.721 1.00 93.88 119 SER A N 1
ATOM 878 C CA . SER A 1 119 ? -6.305 1.444 -1.988 1.00 93.88 119 SER A CA 1
ATOM 879 C C . SER A 1 119 ? -5.635 2.548 -2.793 1.00 93.88 119 SER A C 1
ATOM 881 O O . SER A 1 119 ? -5.897 3.738 -2.607 1.00 93.88 119 SER A O 1
ATOM 883 N N . VAL A 1 120 ? -4.779 2.140 -3.723 1.00 93.62 120 VAL A N 1
ATOM 884 C CA . VAL A 1 120 ? -4.123 3.032 -4.672 1.00 93.62 120 VAL A CA 1
ATOM 885 C C . VAL A 1 120 ? -4.016 2.366 -6.037 1.00 93.62 120 VAL A C 1
ATOM 887 O O . VAL A 1 120 ? -3.791 1.160 -6.148 1.00 93.62 120 VAL A O 1
ATOM 890 N N . ASN A 1 121 ? -4.173 3.171 -7.086 1.00 93.19 121 ASN A N 1
ATOM 891 C CA . ASN A 1 121 ? -3.997 2.729 -8.461 1.00 93.19 121 ASN A CA 1
ATOM 892 C C . ASN A 1 121 ? -2.586 3.051 -8.954 1.00 93.19 121 ASN A C 1
ATOM 894 O O . ASN A 1 121 ? -2.087 4.165 -8.780 1.00 93.19 121 ASN A O 1
ATOM 898 N N . ILE A 1 122 ? -1.972 2.077 -9.613 1.00 94.25 122 ILE A N 1
ATOM 899 C CA . ILE A 1 122 ? -0.614 2.130 -10.143 1.00 94.25 122 ILE A CA 1
ATOM 900 C C . ILE A 1 122 ? -0.670 1.789 -11.623 1.00 94.25 122 ILE A C 1
ATOM 902 O O . ILE A 1 122 ? -1.082 0.696 -11.997 1.00 94.25 122 ILE A O 1
ATOM 906 N N . LEU A 1 123 ? -0.243 2.711 -12.474 1.00 94.56 123 LEU A N 1
ATOM 907 C CA . LEU A 1 123 ? -0.047 2.464 -13.892 1.00 94.56 123 LEU A CA 1
ATOM 908 C C . LEU A 1 123 ? 1.405 2.049 -14.138 1.00 94.56 123 LEU A C 1
ATOM 910 O O . LEU A 1 123 ? 2.328 2.846 -13.963 1.00 94.56 123 LEU A O 1
ATOM 914 N N . VAL A 1 124 ? 1.589 0.802 -14.568 1.00 96.00 124 VAL A N 1
ATOM 915 C CA . VAL A 1 124 ? 2.888 0.252 -14.969 1.00 96.00 124 VAL A CA 1
ATOM 916 C C . VAL A 1 124 ? 3.056 0.401 -16.475 1.00 96.00 124 VAL A C 1
ATOM 918 O O . VAL A 1 124 ? 2.315 -0.219 -17.241 1.00 96.00 124 VAL A O 1
ATOM 921 N N . ASN A 1 125 ? 4.052 1.176 -16.899 1.00 93.25 125 ASN A N 1
ATOM 922 C CA . ASN A 1 125 ? 4.457 1.290 -18.298 1.00 93.25 125 ASN A CA 1
ATOM 923 C C . ASN A 1 125 ? 5.763 0.525 -18.548 1.00 93.25 125 ASN A C 1
ATOM 925 O O . ASN A 1 125 ? 6.367 -0.042 -17.638 1.00 93.25 125 ASN A O 1
ATOM 929 N N . THR A 1 126 ? 6.217 0.520 -19.800 1.00 91.19 126 THR A N 1
ATOM 930 C CA . THR A 1 126 ? 7.437 -0.188 -20.212 1.00 91.19 126 THR A CA 1
ATOM 931 C C . THR A 1 126 ? 8.699 0.301 -19.532 1.00 91.19 126 THR A C 1
ATOM 933 O O . THR A 1 126 ? 9.624 -0.498 -19.434 1.00 91.19 126 THR A O 1
ATOM 936 N N . ASP A 1 127 ? 8.750 1.557 -19.078 1.00 86.56 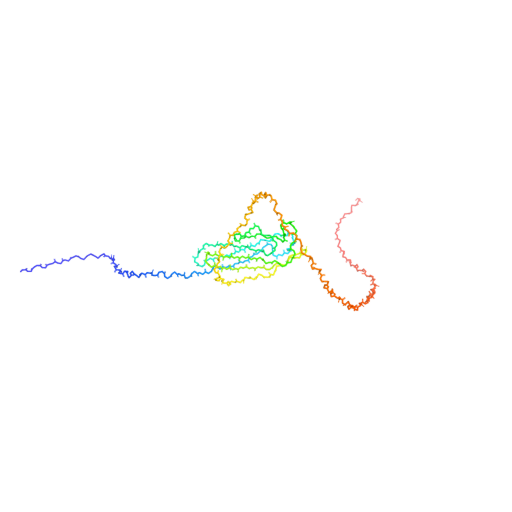127 ASP A N 1
ATOM 937 C CA . ASP A 1 127 ? 9.962 2.178 -18.524 1.00 86.56 127 ASP A CA 1
ATOM 938 C C . ASP A 1 127 ? 9.748 2.878 -17.179 1.00 86.56 127 ASP A C 1
ATOM 940 O O . ASP A 1 127 ? 10.668 2.925 -16.362 1.00 86.56 127 ASP A O 1
ATOM 944 N N . ASN A 1 128 ? 8.535 3.361 -16.907 1.00 88.50 128 ASN A N 1
ATOM 945 C CA . ASN A 1 128 ? 8.210 4.065 -15.673 1.00 88.50 128 ASN A CA 1
ATOM 946 C C . ASN A 1 128 ? 6.935 3.536 -15.013 1.00 88.50 128 ASN A C 1
ATOM 948 O O . ASN A 1 128 ? 6.128 2.825 -15.618 1.00 88.50 128 ASN A O 1
ATOM 952 N N . ILE A 1 129 ? 6.764 3.919 -13.752 1.00 92.00 129 ILE A N 1
ATOM 953 C CA . ILE A 1 129 ? 5.555 3.669 -12.978 1.00 92.00 129 ILE A CA 1
ATOM 954 C C . ILE A 1 129 ? 4.960 5.012 -12.566 1.00 92.00 129 ILE A C 1
ATOM 956 O O . ILE A 1 129 ? 5.660 5.888 -12.056 1.00 92.00 129 ILE A O 1
ATOM 960 N N . SER A 1 130 ? 3.656 5.169 -12.777 1.00 90.06 130 SER A N 1
ATOM 961 C CA . SER A 1 130 ? 2.890 6.314 -12.292 1.00 90.06 130 SER A CA 1
ATOM 962 C C . SER A 1 130 ? 1.882 5.842 -11.255 1.00 90.06 130 SER A C 1
ATOM 964 O O . SER A 1 130 ? 1.116 4.915 -11.501 1.00 90.06 130 SER A O 1
ATOM 966 N N . ILE A 1 131 ? 1.884 6.467 -10.085 1.00 88.75 131 ILE A N 1
ATOM 967 C CA . ILE A 1 131 ? 0.964 6.136 -8.998 1.00 88.75 131 ILE A CA 1
ATOM 968 C C . ILE A 1 131 ? -0.038 7.277 -8.912 1.00 88.75 131 ILE A C 1
ATOM 970 O O . ILE A 1 131 ? 0.347 8.435 -8.751 1.00 88.75 131 ILE A O 1
ATOM 974 N N . SER A 1 132 ? -1.321 6.953 -9.070 1.00 82.69 132 SER A N 1
ATOM 975 C CA . SER A 1 132 ? -2.389 7.936 -8.880 1.00 82.69 132 SER A CA 1
ATOM 976 C C . SER A 1 132 ? -2.395 8.407 -7.425 1.00 82.69 132 SER A C 1
ATOM 978 O O . SER A 1 132 ? -2.057 7.616 -6.540 1.00 82.69 132 SER A O 1
ATOM 980 N N . PRO A 1 133 ? -2.789 9.664 -7.148 1.00 67.44 133 PRO A N 1
ATOM 981 C CA . PRO A 1 133 ? -2.937 10.120 -5.776 1.00 67.44 133 PRO A CA 1
ATOM 982 C C . PRO A 1 133 ? -3.837 9.157 -4.998 1.00 67.44 133 PRO A C 1
ATOM 984 O O . PRO A 1 133 ? -4.817 8.620 -5.521 1.00 67.44 133 PRO A O 1
ATOM 987 N N . LEU A 1 134 ? -3.435 8.907 -3.758 1.00 64.25 134 LEU A N 1
ATOM 988 C CA . LEU A 1 134 ? -4.060 7.953 -2.860 1.00 64.25 134 LEU A CA 1
ATOM 989 C C . LEU A 1 134 ? -5.563 8.220 -2.719 1.00 64.25 134 LEU A C 1
ATOM 991 O O . LEU A 1 134 ? -5.965 9.332 -2.379 1.00 64.25 134 LEU A O 1
ATOM 995 N N . VAL A 1 135 ? -6.377 7.179 -2.900 1.00 54.84 135 VAL A N 1
ATOM 996 C CA . VAL A 1 135 ? -7.799 7.213 -2.552 1.00 54.84 135 VAL A CA 1
ATOM 997 C C . VAL A 1 135 ? -7.965 6.447 -1.243 1.00 54.84 135 VAL A C 1
ATOM 999 O O . VAL A 1 135 ? -8.193 5.236 -1.228 1.00 54.84 135 VAL A O 1
ATOM 1002 N N . THR A 1 136 ? -7.835 7.141 -0.113 1.00 50.47 136 THR A N 1
ATOM 1003 C CA . THR A 1 136 ? -8.374 6.620 1.145 1.00 50.47 136 THR A CA 1
ATOM 1004 C C . THR A 1 136 ? -9.883 6.805 1.097 1.00 50.47 136 THR A C 1
ATOM 1006 O O . THR A 1 136 ? -10.385 7.924 1.052 1.00 50.47 136 THR A O 1
ATOM 1009 N N . ASN A 1 137 ? -10.627 5.702 1.085 1.00 50.28 137 ASN A N 1
ATOM 1010 C CA . ASN A 1 137 ? -12.037 5.746 1.434 1.00 50.28 137 ASN A CA 1
ATOM 1011 C C . ASN A 1 137 ? -12.128 5.399 2.926 1.00 50.28 137 ASN A C 1
ATOM 1013 O O . ASN A 1 137 ? -12.092 4.216 3.252 1.00 50.28 137 ASN A O 1
ATOM 1017 N N . PRO A 1 138 ? -12.235 6.370 3.851 1.00 47.41 138 PRO A N 1
ATOM 1018 C CA . PRO A 1 138 ? -12.397 6.080 5.278 1.00 47.41 138 PRO A CA 1
ATOM 1019 C C . PRO A 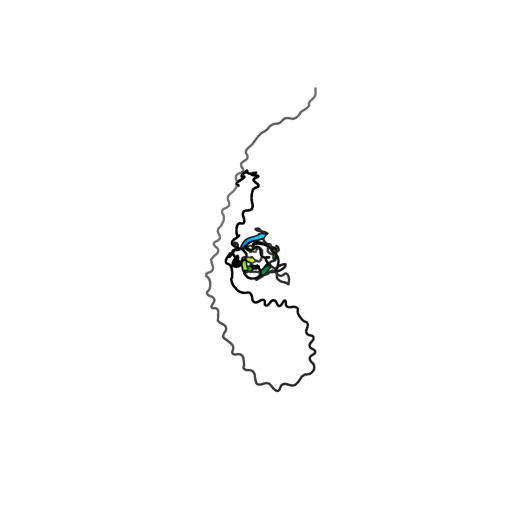1 138 ? -13.777 5.480 5.609 1.00 47.41 138 PRO A C 1
ATOM 1021 O O . PRO A 1 138 ? -14.186 5.478 6.767 1.00 47.41 138 PRO A O 1
ATOM 1024 N N . SER A 1 139 ? -14.539 5.023 4.610 1.00 47.38 139 SER A N 1
ATOM 1025 C CA . SER A 1 139 ? -15.898 4.547 4.814 1.00 47.38 139 SER A CA 1
ATOM 1026 C C . SER A 1 139 ? -15.883 3.116 5.369 1.00 47.38 139 SER A C 1
ATOM 1028 O O . SER A 1 139 ? -15.326 2.225 4.720 1.00 47.38 139 SER A O 1
ATOM 1030 N N . PRO A 1 140 ? -16.480 2.873 6.550 1.00 47.97 140 PRO A N 1
ATOM 1031 C CA . PRO A 1 140 ? -16.583 1.535 7.116 1.00 47.97 140 PRO A CA 1
ATOM 1032 C C . PRO A 1 140 ? -17.483 0.666 6.231 1.00 47.97 140 PRO A C 1
ATOM 1034 O O . PRO A 1 140 ? -18.645 1.001 5.996 1.00 47.97 140 PRO A O 1
ATOM 1037 N N . SER A 1 141 ? -16.964 -0.469 5.756 1.00 49.91 141 SER A N 1
ATOM 1038 C CA . SER A 1 141 ? -17.794 -1.488 5.108 1.00 49.91 141 SER A CA 1
ATOM 1039 C C . SER A 1 141 ? -18.344 -2.422 6.179 1.00 49.91 141 SER A C 1
ATOM 1041 O O . SER A 1 141 ? -17.592 -3.095 6.885 1.00 49.91 141 SER A O 1
ATOM 1043 N N . THR A 1 142 ? -19.669 -2.479 6.297 1.00 42.28 142 THR A N 1
ATOM 1044 C CA . THR A 1 142 ? -20.402 -3.366 7.214 1.00 42.28 142 THR A CA 1
ATOM 1045 C C . THR A 1 142 ? -20.667 -4.754 6.623 1.00 42.28 142 THR A C 1
ATOM 1047 O O . THR A 1 142 ? -21.568 -5.457 7.076 1.00 42.28 142 THR A O 1
ATOM 1050 N N . SER A 1 143 ? -19.913 -5.181 5.606 1.00 47.00 143 SER A N 1
ATOM 1051 C CA . SER A 1 143 ? -20.128 -6.504 5.010 1.00 47.00 143 SER A CA 1
ATOM 1052 C C . SER A 1 143 ? -19.639 -7.608 5.962 1.00 47.00 143 SER A C 1
ATOM 1054 O O . SER A 1 143 ? -18.448 -7.623 6.279 1.00 47.00 143 SER A O 1
ATOM 1056 N N . PRO A 1 144 ? -20.490 -8.557 6.404 1.00 39.81 144 PRO A N 1
ATOM 1057 C CA . PRO A 1 144 ? -20.014 -9.726 7.131 1.00 39.81 144 PRO A CA 1
ATOM 1058 C C . PRO A 1 144 ? -19.170 -10.585 6.183 1.00 39.81 144 PRO A C 1
ATOM 1060 O O . PRO A 1 144 ? -19.644 -11.028 5.136 1.00 39.81 144 PRO A O 1
ATOM 1063 N N . ILE A 1 145 ? -17.906 -10.817 6.534 1.00 49.66 145 ILE A N 1
ATOM 1064 C CA . ILE A 1 145 ? -17.030 -11.690 5.753 1.00 49.66 145 ILE A CA 1
ATOM 1065 C C . ILE A 1 145 ? -17.371 -13.142 6.104 1.00 49.66 145 ILE A C 1
ATOM 1067 O O . ILE A 1 145 ? -17.110 -13.603 7.214 1.00 49.66 145 ILE A O 1
ATOM 1071 N N . ILE A 1 146 ? -17.937 -13.887 5.154 1.00 39.00 146 ILE A N 1
ATOM 1072 C CA . ILE A 1 146 ? -17.935 -15.353 5.198 1.00 39.00 146 ILE A CA 1
ATOM 1073 C C . ILE A 1 146 ? -16.504 -15.789 4.854 1.00 39.00 146 ILE A C 1
ATOM 1075 O O . ILE A 1 146 ? -16.069 -15.671 3.709 1.00 39.00 146 ILE A O 1
ATOM 1079 N N . SER A 1 147 ? -15.762 -16.265 5.856 1.00 46.28 147 SER A N 1
ATOM 1080 C CA . SER A 1 147 ? -14.438 -16.879 5.698 1.00 46.28 147 SER A CA 1
ATOM 1081 C C . SER A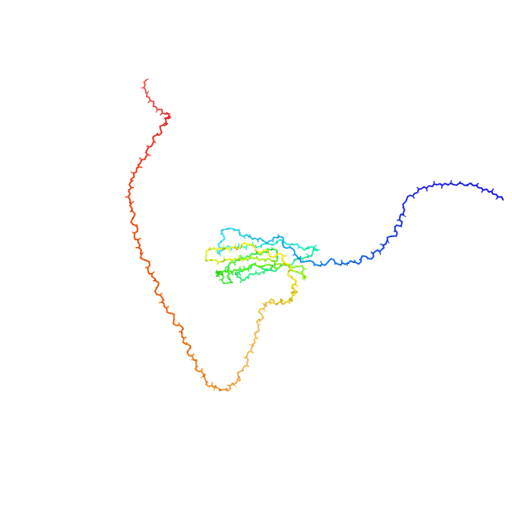 1 147 ? -14.504 -18.119 4.803 1.00 46.28 147 SER A C 1
ATOM 1083 O O . SER A 1 147 ? -14.707 -19.228 5.290 1.00 46.28 147 SER A O 1
ATOM 1085 N N . ILE A 1 148 ? -14.268 -17.960 3.502 1.00 43.00 148 ILE A N 1
ATOM 1086 C CA . ILE A 1 148 ? -13.852 -19.058 2.618 1.00 43.00 148 ILE A CA 1
ATOM 1087 C C . ILE A 1 148 ? -12.340 -18.985 2.390 1.00 43.00 148 ILE A C 1
ATOM 1089 O O . ILE A 1 148 ? -11.847 -18.752 1.290 1.00 43.00 148 ILE A O 1
ATOM 1093 N N . PHE A 1 149 ? -11.580 -19.169 3.470 1.00 48.91 149 PHE A N 1
ATOM 1094 C CA . PHE A 1 149 ? -10.133 -19.343 3.399 1.00 48.91 149 PHE A CA 1
ATOM 1095 C C . PHE A 1 149 ? -9.806 -20.802 3.070 1.00 48.91 149 PHE A C 1
ATOM 1097 O O . PHE A 1 149 ? -9.549 -21.608 3.960 1.00 48.91 149 PHE A O 1
ATOM 1104 N N . THR A 1 150 ? -9.775 -21.148 1.785 1.00 36.72 150 THR A N 1
ATOM 1105 C CA . THR A 1 150 ? -9.018 -22.319 1.326 1.00 36.72 150 THR A CA 1
ATOM 1106 C C . THR A 1 150 ? -7.767 -21.831 0.617 1.00 36.72 150 THR A C 1
ATOM 1108 O O . THR A 1 150 ? -7.810 -21.428 -0.544 1.00 36.72 150 THR A O 1
ATOM 1111 N N . SER A 1 151 ? -6.646 -21.861 1.336 1.00 47.66 151 SER A N 1
ATOM 1112 C CA . SER A 1 151 ? -5.321 -21.882 0.718 1.00 47.66 151 SER A CA 1
ATOM 1113 C C . SER A 1 151 ? -5.257 -23.103 -0.209 1.00 47.66 151 SER A C 1
ATOM 1115 O O . SER A 1 151 ? -5.524 -24.209 0.271 1.00 47.66 151 SER A O 1
ATOM 1117 N N . PRO A 1 152 ? -4.967 -22.964 -1.514 1.00 40.81 152 PRO A N 1
ATOM 1118 C CA . PRO A 1 152 ? -4.829 -24.123 -2.377 1.00 40.81 152 PRO A CA 1
ATOM 1119 C C . PRO A 1 152 ? -3.492 -24.802 -2.069 1.00 40.81 152 PRO A C 1
ATOM 1121 O O . PRO A 1 152 ? -2.464 -24.487 -2.664 1.00 40.81 152 PRO A O 1
ATOM 1124 N N . THR A 1 153 ? -3.491 -25.759 -1.145 1.00 46.25 153 THR A N 1
ATOM 1125 C CA . THR A 1 153 ? -2.501 -26.835 -1.174 1.00 46.25 153 THR A CA 1
ATOM 1126 C C . THR A 1 153 ? -2.834 -27.721 -2.376 1.00 46.25 153 THR A C 1
ATOM 1128 O O . THR A 1 153 ? -3.915 -28.314 -2.406 1.00 46.25 153 THR A O 1
ATOM 1131 N N . PRO A 1 154 ? -1.963 -27.838 -3.396 1.00 43.31 154 PRO A N 1
ATOM 1132 C CA . PRO A 1 154 ? -2.175 -28.822 -4.444 1.00 43.31 154 PRO A CA 1
ATOM 1133 C C . PRO A 1 154 ? -1.986 -30.213 -3.831 1.00 43.31 154 PRO A C 1
ATOM 1135 O O . PRO A 1 154 ? -0.866 -30.658 -3.587 1.00 43.31 154 PRO A O 1
ATOM 1138 N N . VAL A 1 155 ? -3.090 -30.903 -3.550 1.00 43.88 155 VAL A N 1
ATOM 1139 C CA . VAL A 1 155 ? -3.056 -32.334 -3.249 1.00 43.88 155 VAL A CA 1
ATOM 1140 C C . VAL A 1 155 ? -2.825 -33.054 -4.573 1.00 43.88 155 VAL A C 1
ATOM 1142 O O . VAL A 1 155 ? -3.695 -33.075 -5.442 1.00 43.88 155 VAL A O 1
ATOM 1145 N N . ALA A 1 156 ? -1.637 -33.628 -4.745 1.00 38.41 156 ALA A N 1
ATOM 1146 C CA . ALA A 1 156 ? -1.364 -34.546 -5.840 1.00 38.41 156 ALA A CA 1
ATOM 1147 C C . ALA A 1 156 ? -2.185 -35.828 -5.622 1.00 38.41 156 ALA A C 1
ATOM 1149 O O . ALA A 1 156 ? -1.814 -36.688 -4.825 1.00 38.41 156 ALA A O 1
ATOM 1150 N N . ILE A 1 157 ? -3.318 -35.952 -6.314 1.00 46.97 157 ILE A N 1
ATOM 1151 C CA . ILE A 1 157 ? -4.079 -37.201 -6.366 1.00 46.97 157 ILE A CA 1
ATOM 1152 C C . ILE A 1 157 ? -3.469 -38.054 -7.479 1.00 46.97 157 ILE A C 1
ATOM 1154 O O . ILE A 1 157 ? -3.764 -37.878 -8.660 1.00 46.97 157 ILE A O 1
ATOM 1158 N N . ILE A 1 158 ? -2.601 -38.987 -7.097 1.00 49.06 158 ILE A N 1
ATOM 1159 C CA . ILE A 1 158 ? -2.255 -40.141 -7.929 1.00 49.06 158 ILE A CA 1
ATOM 1160 C C . ILE A 1 158 ? -3.499 -41.027 -8.053 1.00 49.06 158 ILE A C 1
ATOM 1162 O O . ILE A 1 158 ? -3.803 -41.814 -7.161 1.00 49.06 158 ILE A O 1
ATOM 1166 N N . SER A 1 159 ? -4.244 -40.877 -9.149 1.00 48.47 159 SER A N 1
ATOM 1167 C CA . SER A 1 159 ? -5.326 -41.796 -9.506 1.00 48.47 159 SER A CA 1
ATOM 1168 C C . SER A 1 159 ? -4.848 -42.714 -10.628 1.00 48.47 159 SER A C 1
ATOM 1170 O O . SER A 1 159 ? -4.676 -42.289 -11.771 1.00 48.47 159 SER A O 1
ATOM 1172 N N . ALA A 1 160 ? -4.575 -43.971 -10.280 1.00 41.81 160 ALA A N 1
ATOM 1173 C CA . ALA A 1 160 ? -4.309 -45.032 -11.238 1.00 41.81 160 ALA A CA 1
ATOM 1174 C C . ALA A 1 160 ? -5.614 -45.365 -11.981 1.00 41.81 160 ALA A C 1
ATOM 1176 O O . ALA A 1 160 ? -6.562 -45.866 -11.381 1.00 41.81 160 ALA A O 1
ATOM 1177 N N . SER A 1 161 ? -5.668 -45.074 -13.283 1.00 45.75 161 SER A N 1
ATOM 1178 C CA . SER A 1 161 ? -6.800 -45.433 -14.144 1.00 45.75 161 SER A CA 1
ATOM 1179 C C . SER A 1 161 ? -6.527 -46.782 -14.806 1.00 45.75 161 SER A C 1
ATOM 1181 O O . SER A 1 161 ? -5.727 -46.881 -15.739 1.00 45.75 161 SER A O 1
ATOM 1183 N N . SER A 1 162 ? -7.164 -47.835 -14.293 1.00 39.22 162 SER A N 1
ATOM 1184 C CA . SER A 1 162 ? -7.188 -49.151 -14.920 1.00 39.22 162 SER A CA 1
ATOM 1185 C C . SER A 1 162 ? -8.443 -49.323 -15.782 1.00 39.22 162 SER A C 1
ATOM 1187 O O . SER A 1 162 ? -9.563 -49.312 -15.278 1.00 39.22 162 SER A O 1
ATOM 1189 N N . THR A 1 163 ? -8.183 -49.621 -17.057 1.00 44.12 163 THR A N 1
ATOM 1190 C CA . THR A 1 163 ? -8.997 -50.322 -18.075 1.00 44.12 163 THR A CA 1
ATOM 1191 C C . THR A 1 163 ? -10.064 -49.556 -18.891 1.00 44.12 163 THR A C 1
ATOM 1193 O O . THR A 1 163 ? -10.929 -48.894 -18.323 1.00 44.12 163 THR A O 1
ATOM 1196 N N . PRO A 1 164 ? -10.025 -49.671 -20.243 1.00 45.59 164 PRO A N 1
ATOM 1197 C CA . PRO A 1 164 ? -10.938 -48.992 -21.158 1.00 45.59 164 PRO A CA 1
ATOM 1198 C C . PRO A 1 164 ? -12.228 -49.798 -21.361 1.00 45.59 164 PRO A C 1
ATOM 1200 O O . PRO A 1 164 ? -12.186 -50.996 -21.634 1.00 45.59 164 PRO A O 1
ATOM 1203 N N . VAL A 1 165 ? -13.378 -49.127 -21.303 1.00 48.78 165 VAL A N 1
ATOM 1204 C CA . VAL A 1 165 ? -14.663 -49.686 -21.747 1.00 48.78 165 VAL A CA 1
ATOM 1205 C C . VAL A 1 165 ? -15.113 -48.909 -22.981 1.00 48.78 165 VAL A C 1
ATOM 1207 O O . VAL A 1 165 ? -15.111 -47.681 -22.992 1.00 48.78 165 VAL A O 1
ATOM 1210 N N . ALA A 1 166 ? -15.419 -49.652 -24.043 1.00 40.16 166 ALA A N 1
ATOM 1211 C CA . ALA A 1 166 ? -15.770 -49.139 -25.359 1.00 40.16 166 ALA A CA 1
ATOM 1212 C C . ALA A 1 166 ? -17.087 -48.345 -25.339 1.00 40.16 166 ALA A C 1
ATOM 1214 O O . ALA A 1 166 ? -18.116 -48.847 -24.890 1.00 40.16 166 ALA A O 1
ATOM 1215 N N . THR A 1 167 ? -17.057 -47.137 -25.901 1.00 43.75 167 THR A N 1
ATOM 1216 C CA . THR A 1 167 ? -18.249 -46.327 -26.188 1.00 43.75 167 THR A CA 1
ATOM 1217 C C . THR A 1 167 ? -18.614 -46.481 -27.671 1.00 43.75 167 THR A C 1
ATOM 1219 O O . THR A 1 167 ? -17.729 -46.330 -28.518 1.00 43.75 167 THR A O 1
ATOM 1222 N N . PRO A 1 168 ? -19.878 -46.783 -28.025 1.00 42.69 168 PRO A N 1
ATOM 1223 C CA . PRO A 1 168 ? -20.282 -46.974 -29.414 1.00 42.69 168 PRO A CA 1
ATOM 1224 C C . PRO A 1 168 ? -20.378 -45.658 -30.209 1.00 42.69 168 PRO A C 1
ATOM 1226 O O . PRO A 1 168 ? -21.009 -44.698 -29.782 1.00 42.69 168 PRO A O 1
ATOM 1229 N N . THR A 1 169 ? -19.754 -45.707 -31.389 1.00 50.38 169 THR A N 1
ATOM 1230 C CA . THR A 1 169 ? -20.151 -45.190 -32.714 1.00 50.38 169 THR A CA 1
ATOM 1231 C C . THR A 1 169 ? -20.613 -43.731 -32.874 1.00 50.38 169 THR A C 1
ATOM 1233 O O . THR A 1 169 ? -21.641 -43.296 -32.369 1.00 50.38 169 THR A O 1
ATOM 1236 N N . ALA A 1 170 ? -19.857 -43.015 -33.715 1.00 38.94 170 ALA A N 1
ATOM 1237 C CA . ALA A 1 170 ? -20.055 -41.636 -34.149 1.00 38.94 170 ALA A CA 1
ATOM 1238 C C . ALA A 1 170 ? -21.381 -41.381 -34.897 1.00 38.94 170 ALA A C 1
ATOM 1240 O O . ALA A 1 170 ? -21.821 -42.194 -35.708 1.00 38.94 170 ALA A O 1
ATOM 1241 N N . SER A 1 171 ? -21.942 -40.185 -34.688 1.00 51.00 171 SER A N 1
ATOM 1242 C CA . SER A 1 171 ? -22.999 -39.575 -35.506 1.00 51.00 171 SER A CA 1
ATOM 1243 C C . SER A 1 171 ? -22.433 -38.306 -36.172 1.00 51.00 171 SER A C 1
ATOM 1245 O O . SER A 1 171 ? -21.660 -37.599 -35.518 1.00 51.00 171 SER A O 1
ATOM 1247 N N . PRO A 1 172 ? -22.705 -38.040 -37.466 1.00 53.81 172 PRO A N 1
ATOM 1248 C CA . PRO A 1 172 ? -21.851 -37.186 -38.283 1.00 53.81 172 PRO A CA 1
ATOM 1249 C C . PRO A 1 172 ? -21.942 -35.686 -37.974 1.00 53.81 172 PRO A C 1
ATOM 1251 O O . PRO A 1 172 ? -23.002 -35.103 -37.762 1.00 53.81 172 PRO A O 1
ATOM 1254 N N . THR A 1 173 ? -20.752 -35.099 -38.034 1.00 55.50 173 THR A N 1
ATOM 1255 C CA . THR A 1 173 ? -20.332 -33.701 -37.988 1.00 55.50 173 THR A CA 1
ATOM 1256 C C . THR A 1 173 ? -21.260 -32.733 -38.731 1.00 55.50 173 THR A C 1
ATOM 1258 O O . THR A 1 173 ? -21.369 -32.782 -39.955 1.00 55.50 173 THR A O 1
ATOM 1261 N N . SER A 1 174 ? -21.844 -31.766 -38.018 1.00 45.16 174 SER A N 1
ATOM 1262 C CA . SER A 1 174 ? -22.343 -30.538 -38.642 1.00 45.16 174 SER A CA 1
ATOM 1263 C C . SER A 1 174 ? -21.157 -29.633 -38.997 1.00 45.16 174 SER A C 1
ATOM 1265 O O . SER A 1 174 ? -20.399 -29.214 -38.121 1.00 45.16 174 SER A O 1
ATOM 1267 N N . LEU A 1 175 ? -20.998 -29.366 -40.292 1.00 60.16 175 LEU A N 1
ATOM 1268 C CA . LEU A 1 175 ? -20.031 -28.447 -40.897 1.00 60.16 175 LEU A CA 1
ATOM 1269 C C . LEU A 1 175 ? -20.099 -27.048 -40.238 1.00 60.16 175 LEU A C 1
ATOM 1271 O O . LEU A 1 175 ? -21.206 -26.534 -40.069 1.00 60.16 175 LEU A O 1
ATOM 1275 N N . PRO A 1 176 ? -18.973 -26.395 -39.885 1.00 49.88 176 PRO A N 1
ATOM 1276 C CA . PRO A 1 176 ? -19.021 -25.024 -39.394 1.00 49.88 176 PRO A CA 1
ATOM 1277 C C . PRO A 1 176 ? -19.411 -24.069 -40.529 1.00 49.88 176 PRO A C 1
ATOM 1279 O O . PRO A 1 176 ? -18.722 -23.961 -41.544 1.00 49.88 176 PRO A O 1
ATOM 1282 N N . THR A 1 177 ? -20.521 -23.358 -40.340 1.00 59.22 177 THR A N 1
ATOM 1283 C CA . THR A 1 177 ? -20.916 -22.209 -41.158 1.00 59.22 177 THR A CA 1
ATOM 1284 C C . THR A 1 177 ? -19.825 -21.144 -41.082 1.00 59.22 177 THR A C 1
ATOM 1286 O O . THR A 1 177 ? -19.513 -20.637 -40.006 1.00 59.22 177 THR A O 1
ATOM 1289 N N . VAL A 1 178 ? -19.238 -20.798 -42.227 1.00 53.03 178 VAL A N 1
ATOM 1290 C CA . VAL A 1 178 ? -18.322 -19.662 -42.356 1.00 53.03 178 VAL A CA 1
ATOM 1291 C C . VAL A 1 178 ? -19.080 -18.358 -42.099 1.00 53.03 178 VAL A C 1
ATOM 1293 O O . VAL A 1 178 ? -19.912 -17.933 -42.897 1.00 53.03 178 VAL A O 1
ATOM 1296 N N . THR A 1 179 ? -18.796 -17.718 -40.967 1.00 59.38 179 THR A N 1
ATOM 1297 C CA . THR A 1 179 ? -19.231 -16.347 -40.683 1.00 59.38 179 THR A CA 1
ATOM 1298 C C . THR A 1 179 ? -18.469 -15.388 -41.606 1.00 59.38 179 THR A C 1
ATOM 1300 O O . THR A 1 179 ? -17.236 -15.446 -41.623 1.00 59.38 179 THR A O 1
ATOM 1303 N N . PRO A 1 180 ? -19.131 -14.500 -42.374 1.00 54.50 180 PRO A N 1
ATOM 1304 C CA . PRO A 1 180 ? -18.423 -13.535 -43.205 1.00 54.50 180 PRO A CA 1
ATOM 1305 C C . PRO A 1 180 ? -17.613 -12.568 -42.332 1.00 54.50 180 PRO A C 1
ATOM 1307 O O . PRO A 1 180 ? -1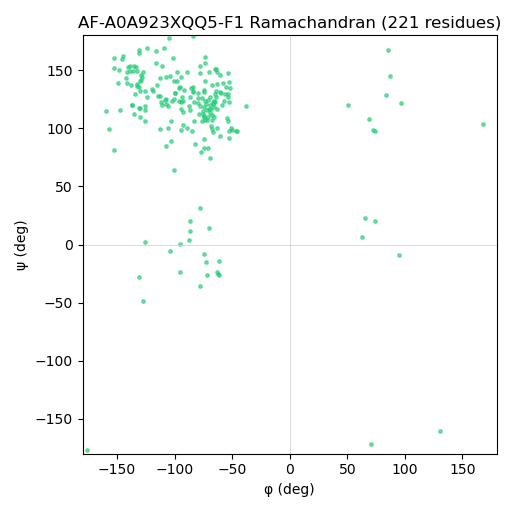8.130 -11.948 -41.402 1.00 54.50 180 PRO A O 1
ATOM 1310 N N . THR A 1 181 ? -16.324 -12.454 -42.641 1.00 59.59 181 THR A N 1
ATOM 1311 C CA . THR A 1 181 ? -15.395 -11.481 -42.059 1.00 59.59 181 THR A CA 1
ATOM 1312 C C . THR A 1 181 ? -15.879 -10.056 -42.360 1.00 59.59 181 THR A C 1
ATOM 1314 O O . THR A 1 181 ? -16.163 -9.765 -43.524 1.00 59.59 181 THR A O 1
ATOM 1317 N N . PRO A 1 182 ? -15.960 -9.136 -41.380 1.00 49.06 182 PRO A N 1
ATOM 1318 C CA . PRO A 1 182 ? -16.262 -7.742 -41.680 1.00 49.06 182 PRO A CA 1
ATOM 1319 C C . PRO A 1 182 ? -15.111 -7.126 -42.484 1.00 49.06 182 PRO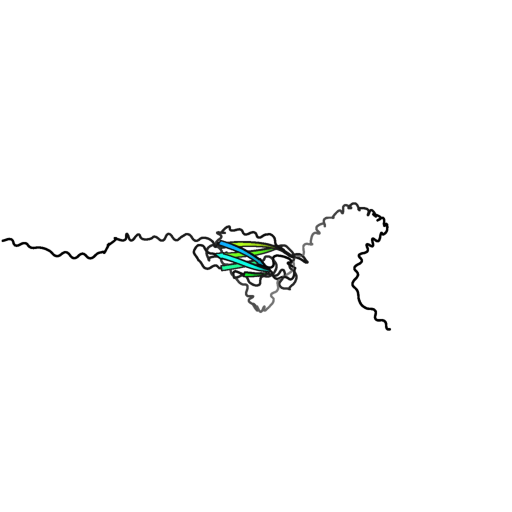 A C 1
ATOM 1321 O O . PRO A 1 182 ? -13.971 -7.053 -42.024 1.00 49.06 182 PRO A O 1
ATOM 1324 N N . THR A 1 183 ? -15.408 -6.687 -43.705 1.00 56.34 183 THR A N 1
ATOM 1325 C CA . THR A 1 183 ? -14.489 -5.916 -44.544 1.00 56.34 183 THR A CA 1
ATOM 1326 C C . THR A 1 183 ? -14.258 -4.547 -43.906 1.00 56.34 183 THR A C 1
ATOM 1328 O O . THR A 1 183 ? -15.163 -3.716 -43.860 1.00 56.34 183 THR A O 1
ATOM 1331 N N . VAL A 1 184 ? -13.044 -4.290 -43.417 1.00 56.31 184 VAL A N 1
ATOM 1332 C CA . VAL A 1 184 ? -12.632 -2.942 -43.011 1.00 56.31 184 VAL A CA 1
ATOM 1333 C C . VAL A 1 184 ? -12.342 -2.143 -44.279 1.00 56.31 184 VAL A C 1
ATOM 1335 O O . VAL A 1 184 ? -11.340 -2.365 -44.954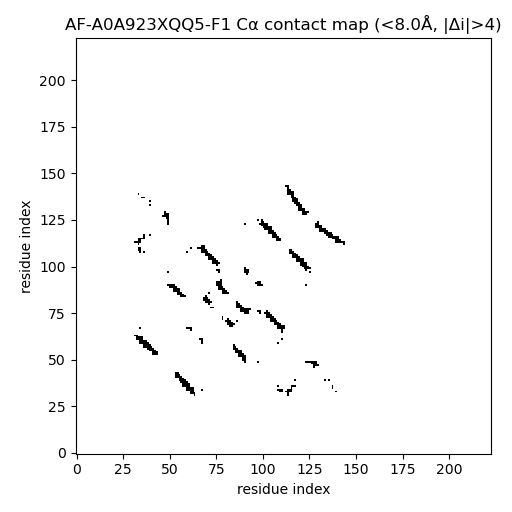 1.00 56.31 184 VAL A O 1
ATOM 1338 N N . SER A 1 185 ? -13.242 -1.221 -44.615 1.00 60.38 185 SER A N 1
ATOM 1339 C CA . SER A 1 185 ? -13.022 -0.228 -45.665 1.00 60.38 185 SER A CA 1
ATOM 1340 C C . SER A 1 185 ? -12.007 0.798 -45.161 1.00 60.38 185 SER A C 1
ATOM 1342 O O . SER A 1 185 ? -12.319 1.607 -44.287 1.00 60.38 185 SER A O 1
ATOM 1344 N N . LEU A 1 186 ? -10.780 0.759 -45.680 1.00 52.31 186 LEU A N 1
ATOM 1345 C CA . LEU A 1 186 ? -9.765 1.769 -45.385 1.00 52.31 186 LEU A CA 1
ATOM 1346 C C . LEU A 1 186 ? -10.157 3.084 -46.073 1.00 52.31 186 LEU A C 1
ATOM 1348 O O . LEU A 1 186 ? -10.115 3.193 -47.296 1.00 52.31 186 LEU A O 1
ATOM 1352 N N . ILE A 1 187 ? -10.545 4.083 -45.281 1.00 63.00 187 ILE A N 1
ATOM 1353 C CA . ILE A 1 187 ? -10.605 5.478 -45.728 1.00 63.00 187 ILE A CA 1
ATOM 1354 C C . ILE A 1 187 ? -9.154 5.956 -45.895 1.00 63.00 187 ILE A C 1
ATOM 1356 O O . ILE A 1 187 ? -8.389 5.860 -44.933 1.00 63.00 187 ILE A O 1
ATOM 1360 N N . PRO A 1 188 ? -8.735 6.463 -47.069 1.00 55.12 188 PRO A N 1
ATOM 1361 C CA . PRO A 1 188 ? -7.408 7.044 -47.207 1.00 55.12 188 PRO A CA 1
ATOM 1362 C C . PRO A 1 188 ? -7.324 8.346 -46.400 1.00 55.12 188 PRO A C 1
ATOM 1364 O O . PRO A 1 188 ? -8.021 9.322 -46.678 1.00 55.12 188 PRO A O 1
ATOM 1367 N N . THR A 1 189 ? -6.456 8.357 -45.391 1.00 58.41 189 THR A N 1
ATOM 1368 C CA . THR A 1 189 ? -6.041 9.563 -44.669 1.00 58.41 189 THR A CA 1
ATOM 1369 C C . THR A 1 189 ? -5.304 10.501 -45.636 1.00 58.41 189 THR A C 1
ATOM 1371 O O . THR A 1 189 ? -4.405 10.034 -46.341 1.00 58.41 189 THR A O 1
ATOM 1374 N N . PRO A 1 190 ? -5.615 11.809 -45.701 1.00 51.97 190 PRO A N 1
ATOM 1375 C CA . PRO A 1 190 ? -4.842 12.734 -46.521 1.00 51.97 190 PRO A CA 1
ATOM 1376 C C . PRO A 1 190 ? -3.409 12.859 -45.983 1.00 51.97 190 PRO A C 1
ATOM 1378 O O . PRO A 1 190 ? -3.178 13.205 -44.825 1.00 51.97 190 PRO A O 1
ATOM 1381 N N . SER A 1 191 ? -2.453 12.556 -46.860 1.00 58.53 191 SER A N 1
ATOM 1382 C CA . SER A 1 191 ? -1.014 12.701 -46.657 1.00 58.53 191 SER A CA 1
ATOM 1383 C C . SER A 1 191 ? -0.655 14.175 -46.459 1.00 58.53 191 SER A C 1
ATOM 1385 O O . SER A 1 191 ? -0.820 14.979 -47.375 1.00 58.53 191 SER A O 1
ATOM 1387 N N . ALA A 1 192 ? -0.136 14.534 -45.285 1.00 52.03 192 ALA A N 1
ATOM 1388 C CA . ALA A 1 192 ? 0.477 15.839 -45.073 1.00 52.03 192 ALA A CA 1
ATOM 1389 C C . ALA A 1 192 ? 1.821 15.898 -45.819 1.00 52.03 192 ALA A C 1
ATOM 1391 O O . ALA A 1 192 ? 2.749 15.145 -45.528 1.00 52.03 192 ALA A O 1
ATOM 1392 N N . THR A 1 193 ? 1.906 16.784 -46.806 1.00 57.69 193 THR A N 1
ATOM 1393 C CA . THR A 1 193 ? 3.134 17.136 -47.527 1.00 57.69 193 THR A CA 1
ATOM 1394 C C . THR A 1 193 ? 4.181 17.692 -46.551 1.00 57.69 193 THR A C 1
ATOM 1396 O O . THR A 1 193 ? 3.855 18.608 -45.794 1.00 57.69 193 THR A O 1
ATOM 1399 N N . PRO A 1 194 ? 5.441 17.217 -46.552 1.00 50.38 194 PRO A N 1
ATOM 1400 C CA . PRO A 1 194 ? 6.491 17.842 -45.759 1.00 50.38 194 PRO A CA 1
ATOM 1401 C C . PRO A 1 194 ? 6.921 19.164 -46.410 1.00 50.38 194 PRO A C 1
ATOM 1403 O O . PRO A 1 194 ? 7.546 19.178 -47.470 1.00 50.38 194 PRO A O 1
ATOM 1406 N N . THR A 1 195 ? 6.605 20.289 -45.770 1.00 49.03 195 THR A N 1
ATOM 1407 C CA . THR A 1 195 ? 7.179 21.590 -46.135 1.00 49.03 195 THR A CA 1
ATOM 1408 C C . THR A 1 195 ? 8.613 21.656 -45.619 1.00 49.03 195 THR A C 1
ATOM 1410 O O . THR A 1 195 ? 8.858 21.691 -44.414 1.00 49.03 195 THR A O 1
ATOM 1413 N N . VAL A 1 196 ? 9.573 21.669 -46.543 1.00 49.84 196 VAL A N 1
ATOM 1414 C CA . VAL A 1 196 ? 10.991 21.912 -46.264 1.00 49.84 196 VAL A CA 1
ATOM 1415 C C . VAL A 1 196 ? 11.155 23.363 -45.805 1.00 49.84 196 VAL A C 1
ATOM 1417 O O . VAL A 1 196 ? 11.048 24.284 -46.612 1.00 49.84 196 VAL A O 1
ATOM 1420 N N . SER A 1 197 ? 11.414 23.580 -44.514 1.00 54.94 197 SER A N 1
ATOM 1421 C CA . SER A 1 197 ? 11.815 24.893 -44.001 1.00 54.94 197 SER A CA 1
ATOM 1422 C C . SER A 1 197 ? 13.335 25.009 -44.066 1.00 54.94 197 SER A C 1
ATOM 1424 O O . SER A 1 197 ? 14.063 24.472 -43.233 1.00 54.94 197 SER A O 1
ATOM 1426 N N . ILE A 1 198 ? 13.808 25.694 -45.099 1.00 56.84 198 ILE A N 1
ATOM 1427 C CA . ILE A 1 198 ? 15.203 26.092 -45.289 1.00 56.84 198 ILE A CA 1
ATOM 1428 C C . ILE A 1 198 ? 15.604 27.122 -44.225 1.00 56.84 198 ILE A C 1
ATOM 1430 O O . ILE A 1 198 ? 14.986 28.174 -44.088 1.00 56.84 198 ILE A O 1
ATOM 1434 N N . SER A 1 199 ? 16.648 26.784 -43.469 1.00 55.50 199 SER A N 1
ATOM 1435 C CA . SER A 1 199 ? 17.317 27.631 -42.479 1.00 55.50 199 SER A CA 1
ATOM 1436 C C . SER A 1 199 ? 18.282 28.605 -43.169 1.00 55.50 199 SER A C 1
ATOM 1438 O O . SER A 1 199 ? 19.148 28.138 -43.916 1.00 55.50 199 SER A O 1
ATOM 1440 N N . PRO A 1 200 ? 18.201 29.929 -42.940 1.00 59.19 200 PRO A N 1
ATOM 1441 C CA . PRO A 1 200 ? 19.272 30.837 -43.324 1.00 59.19 200 PRO A CA 1
ATOM 1442 C C . PRO A 1 200 ? 20.343 30.928 -42.224 1.00 59.19 200 PRO A C 1
ATOM 1444 O O . PRO A 1 200 ? 20.112 31.411 -41.118 1.00 59.19 200 PRO A O 1
ATOM 1447 N N . SER A 1 201 ? 21.542 30.475 -42.585 1.00 56.59 201 SER A N 1
ATOM 1448 C CA . SER A 1 201 ? 22.810 30.707 -41.892 1.00 56.59 201 SER A CA 1
ATOM 1449 C C . SER A 1 201 ? 23.372 32.097 -42.225 1.00 56.59 201 SER A C 1
ATOM 1451 O O . SER A 1 201 ? 23.558 32.414 -43.398 1.00 56.59 201 SER A O 1
ATOM 1453 N N . SER A 1 202 ? 23.760 32.865 -41.203 1.00 49.31 202 SER A N 1
ATOM 1454 C CA . SER A 1 202 ? 24.747 33.962 -41.284 1.00 49.31 202 SER A CA 1
ATOM 1455 C C . SER A 1 202 ? 25.336 34.193 -39.877 1.00 49.31 202 SER A C 1
ATOM 1457 O O . SER A 1 202 ? 24.598 34.607 -38.992 1.00 49.31 202 SER A O 1
ATOM 1459 N N . SER A 1 203 ? 26.529 33.672 -39.555 1.00 58.97 203 SER A N 1
ATOM 1460 C CA . SER A 1 203 ? 27.888 34.262 -39.710 1.00 58.97 203 SER A CA 1
ATOM 1461 C C . SER A 1 203 ? 28.318 35.143 -38.501 1.00 58.97 203 SER A C 1
ATOM 1463 O O . SER A 1 203 ? 27.447 35.738 -37.873 1.00 58.97 203 SER A O 1
ATOM 1465 N N . PRO A 1 204 ? 29.612 35.176 -38.097 1.00 58.19 204 PRO A N 1
ATOM 1466 C CA . PRO A 1 204 ? 30.040 35.324 -36.699 1.00 58.19 204 PRO A CA 1
ATOM 1467 C C . PRO A 1 204 ? 30.513 36.737 -36.316 1.00 58.19 204 PRO A C 1
ATOM 1469 O O . PRO A 1 204 ? 30.987 37.490 -37.165 1.00 58.19 204 PRO A O 1
ATOM 1472 N N . THR A 1 205 ? 30.535 37.032 -35.010 1.00 55.94 205 THR A N 1
ATOM 1473 C CA . THR A 1 205 ? 31.285 38.177 -34.463 1.00 55.94 205 THR A CA 1
ATOM 1474 C C . THR A 1 205 ? 32.021 37.779 -33.176 1.00 55.94 205 THR A C 1
ATOM 1476 O O . THR A 1 205 ? 31.371 37.372 -32.212 1.00 55.94 205 THR A O 1
ATOM 1479 N N . PRO A 1 206 ? 33.362 37.887 -33.117 1.00 55.31 206 PRO A N 1
ATOM 1480 C CA . PRO A 1 206 ? 34.125 37.721 -31.884 1.00 55.31 206 PRO A CA 1
ATOM 1481 C C . PRO A 1 206 ? 34.149 39.033 -31.087 1.00 55.31 206 PRO A C 1
ATOM 1483 O O . PRO A 1 206 ? 34.459 40.089 -31.634 1.00 55.31 206 PRO A O 1
ATOM 1486 N N . SER A 1 207 ? 33.871 38.969 -29.784 1.00 56.62 207 SER A N 1
ATOM 1487 C CA . SER A 1 207 ? 34.078 40.092 -28.863 1.00 56.62 207 SER A CA 1
ATOM 1488 C C . SER A 1 207 ? 35.186 39.737 -27.878 1.00 56.62 207 SER A C 1
ATOM 1490 O O . SER A 1 207 ? 34.963 39.023 -26.902 1.00 56.62 207 SER A O 1
ATOM 1492 N N . ALA A 1 208 ? 36.393 40.227 -28.153 1.00 49.53 208 ALA A N 1
ATOM 1493 C CA . ALA A 1 208 ? 37.483 40.276 -27.190 1.00 49.53 208 ALA A CA 1
ATOM 1494 C C . ALA A 1 208 ? 37.333 41.543 -26.335 1.00 49.53 208 ALA A C 1
ATOM 1496 O O . ALA A 1 208 ? 37.171 42.634 -26.877 1.00 49.53 208 ALA A O 1
ATOM 1497 N N . SER A 1 209 ? 37.422 41.406 -25.012 1.00 57.53 209 SER A N 1
ATOM 1498 C CA . SER A 1 209 ? 37.623 42.533 -24.096 1.00 57.53 209 SER A CA 1
ATOM 1499 C C . SER A 1 209 ? 38.868 42.255 -23.248 1.00 57.53 209 SER A C 1
ATOM 1501 O O . SER A 1 209 ? 38.954 41.175 -22.659 1.00 57.53 209 SER A O 1
ATOM 1503 N N . PRO A 1 210 ? 39.843 43.177 -23.183 1.00 57.53 210 PRO A N 1
ATOM 1504 C CA . PRO A 1 210 ? 41.069 42.983 -22.422 1.00 57.53 210 PRO A CA 1
ATOM 1505 C C . PRO A 1 210 ? 40.860 43.357 -20.948 1.00 57.53 210 PRO A C 1
ATOM 1507 O O . PRO A 1 210 ? 40.302 44.408 -20.639 1.00 57.53 210 PRO A O 1
ATOM 1510 N N . SER A 1 211 ? 41.355 42.528 -20.029 1.00 57.47 211 SER A N 1
ATOM 1511 C CA . SER A 1 211 ? 41.603 42.935 -18.643 1.00 57.47 211 SER A CA 1
ATOM 1512 C C . SER A 1 211 ? 43.051 42.611 -18.298 1.00 57.47 211 SER A C 1
ATOM 1514 O O . SER A 1 211 ? 43.453 41.456 -18.184 1.00 57.47 211 SER A O 1
ATOM 1516 N N . SER A 1 212 ? 43.849 43.669 -18.224 1.00 52.06 212 SER A N 1
ATOM 1517 C CA . SER A 1 212 ? 45.238 43.679 -17.788 1.00 52.06 212 SER A CA 1
ATOM 1518 C C . SER A 1 212 ? 45.307 43.743 -16.262 1.00 52.06 212 SER A C 1
ATOM 1520 O O . SER A 1 212 ? 44.840 44.714 -15.670 1.00 52.06 212 SER A O 1
ATOM 1522 N N . SER A 1 213 ? 45.960 42.762 -15.641 1.00 64.50 213 SER A N 1
ATOM 1523 C CA . SER A 1 213 ? 46.441 42.838 -14.259 1.00 64.50 213 SER A CA 1
ATOM 1524 C C . SER A 1 213 ? 47.940 42.528 -14.255 1.00 64.50 213 SER A C 1
ATOM 1526 O O . SER A 1 213 ? 48.304 41.409 -14.617 1.00 64.50 213 SER A O 1
ATOM 1528 N N . PRO A 1 214 ? 48.831 43.466 -13.887 1.00 62.53 214 PRO A N 1
ATOM 1529 C CA . PRO A 1 214 ? 50.249 43.166 -13.740 1.00 62.53 214 PRO A CA 1
ATOM 1530 C C . PRO A 1 214 ? 50.566 42.752 -12.295 1.00 62.53 214 PRO A C 1
ATOM 1532 O O . PRO A 1 214 ? 50.175 43.430 -11.348 1.00 62.53 214 PRO A O 1
ATOM 1535 N N . SER A 1 215 ? 51.318 41.663 -12.125 1.00 56.72 215 SER A N 1
ATOM 1536 C CA . SER A 1 215 ? 52.040 41.366 -10.881 1.00 56.72 215 SER A CA 1
ATOM 1537 C C . SER A 1 215 ? 53.483 40.959 -11.219 1.00 56.72 215 SER A C 1
ATOM 1539 O O . SER A 1 215 ? 53.674 40.241 -12.205 1.00 56.72 215 SER A O 1
ATOM 1541 N N . PRO A 1 216 ? 54.501 41.457 -10.491 1.00 62.31 216 PRO A N 1
ATOM 1542 C CA . PRO A 1 216 ? 55.877 41.520 -10.973 1.00 62.31 216 PRO A CA 1
ATOM 1543 C C . PRO A 1 216 ? 56.734 40.350 -10.477 1.00 62.31 216 PRO A C 1
ATOM 1545 O O . PRO A 1 216 ? 56.577 39.903 -9.344 1.00 62.31 216 PRO A O 1
ATOM 1548 N N . ALA A 1 217 ? 57.718 39.925 -11.276 1.00 49.56 217 ALA A N 1
ATOM 1549 C CA . ALA A 1 217 ? 58.875 39.194 -10.761 1.00 49.56 217 ALA A CA 1
ATOM 1550 C C . ALA A 1 217 ? 60.082 39.236 -11.719 1.00 49.56 217 ALA A C 1
ATOM 1552 O O . ALA A 1 217 ? 60.064 38.642 -12.789 1.00 49.56 217 ALA A O 1
ATOM 1553 N N . VAL A 1 218 ? 61.136 39.893 -11.221 1.00 52.16 218 VAL A N 1
ATOM 1554 C CA . VAL A 1 218 ? 62.555 39.500 -11.280 1.00 52.16 218 VAL A CA 1
ATOM 1555 C C . VAL A 1 218 ? 63.267 39.531 -12.640 1.00 52.16 218 VAL A C 1
ATOM 1557 O O . VAL A 1 218 ? 63.158 38.614 -13.446 1.00 52.16 218 VAL A O 1
ATOM 1560 N N . ILE A 1 219 ? 64.158 40.521 -12.797 1.00 57.38 219 ILE A N 1
ATOM 1561 C CA . ILE A 1 219 ? 65.376 40.391 -13.610 1.00 57.38 219 ILE A CA 1
ATOM 1562 C C . ILE A 1 219 ? 66.573 40.883 -12.786 1.00 57.38 219 ILE A C 1
ATOM 1564 O O . ILE A 1 219 ? 66.656 42.044 -12.389 1.00 57.38 219 ILE A O 1
ATOM 1568 N N . THR A 1 220 ? 67.488 39.952 -12.536 1.00 56.59 220 THR A N 1
ATOM 1569 C CA . THR A 1 220 ? 68.872 40.151 -12.105 1.00 56.59 220 THR A CA 1
ATOM 1570 C C . THR A 1 220 ? 69.704 40.652 -13.283 1.00 56.59 220 THR A C 1
ATOM 1572 O O . THR A 1 220 ? 69.692 40.005 -14.324 1.00 56.59 220 THR A O 1
ATOM 1575 N N . THR A 1 221 ? 70.514 41.698 -13.097 1.00 59.66 221 THR A N 1
ATOM 1576 C CA . THR A 1 221 ? 71.751 41.884 -13.877 1.00 59.66 221 THR A CA 1
ATOM 1577 C C . THR A 1 221 ? 72.823 42.614 -13.076 1.00 59.66 221 THR A C 1
ATOM 1579 O O . THR A 1 221 ? 72.551 43.563 -12.348 1.00 59.66 221 THR A O 1
ATOM 1582 N N . HIS A 1 222 ? 74.036 42.104 -13.261 1.00 53.88 222 HIS A N 1
ATOM 1583 C CA . HIS A 1 222 ? 75.338 42.526 -12.767 1.00 53.88 222 HIS A CA 1
ATOM 1584 C C . HIS A 1 222 ? 75.708 43.967 -13.155 1.00 53.88 222 HIS A C 1
ATOM 1586 O O . HIS A 1 222 ? 75.507 44.333 -14.311 1.00 53.88 222 HIS A O 1
ATOM 1592 N N . GLN A 1 223 ? 76.311 44.725 -12.232 1.00 51.66 223 GLN A N 1
ATOM 1593 C CA . GLN A 1 223 ? 77.725 45.149 -12.212 1.00 51.66 223 GLN A CA 1
ATOM 1594 C C . GLN A 1 223 ? 78.072 45.674 -10.815 1.00 51.66 223 GLN A C 1
ATOM 1596 O O . GLN A 1 223 ? 77.171 46.259 -10.174 1.00 51.66 223 GLN A O 1
#

Radius of gyration: 41.89 Å; Cα contacts (8 Å, |Δi|>4): 290; chains: 1; bounding box: 111×96×142 Å